Protein AF-A0A7S0C7N0-F1 (afdb_monomer_lite)

pLDDT: mean 88.57, std 11.19, range [32.78, 97.38]

InterPro domains:
  IPR000640 Elongation factor EFG, domain V-like [PF00679] (104-193)
  IPR035647 EF-G domain III/V-like [SSF54980] (9-92)
  IPR035647 EF-G domain III/V-like [SSF54980] (105-196)

Foldseek 3Di:
DDDDDDDDAFFKKKKKAFPPDPCHCVQFPARFLVVVVVLLVVVCVVPVQWDWDCDPDNSMIMITGNADVVVVVVVVVCVVVRGDIDMDPMDTDWDQDPVPRFIKHWKKKKKKKAQLVCVVVVCCQACVPPDQGHLAWDWDDWDDDPPVNMIITITIGGSQSCVVVVVVSCVSRVNRMDMDMDIDDIDGDSPDHPPGPDND

Organism: NCBI:txid420281

Structure (mmCIF, N/CA/C/O backbone):
data_AF-A0A7S0C7N0-F1
#
_entry.id   AF-A0A7S0C7N0-F1
#
loop_
_atom_site.group_PDB
_atom_site.id
_atom_site.type_symbol
_atom_site.label_atom_id
_atom_site.label_alt_id
_atom_site.label_comp_id
_atom_site.label_asym_id
_atom_site.label_entity_id
_atom_site.label_seq_id
_atom_site.pdbx_PDB_ins_code
_atom_site.Cartn_x
_atom_site.Cartn_y
_atom_site.Cartn_z
_atom_site.occupancy
_atom_site.B_iso_or_equiv
_atom_site.auth_seq_id
_atom_site.auth_comp_id
_atom_site.auth_asym_id
_atom_site.auth_atom_id
_atom_site.pdbx_PDB_model_num
ATOM 1 N N . ALA A 1 1 ? -17.750 23.654 -21.219 1.00 73.81 1 ALA A N 1
ATOM 2 C CA . ALA A 1 1 ? -17.265 22.324 -20.800 1.00 73.81 1 ALA A CA 1
ATOM 3 C C . ALA A 1 1 ? -17.860 22.018 -19.432 1.00 73.81 1 ALA A C 1
ATOM 5 O O . ALA A 1 1 ? -17.971 22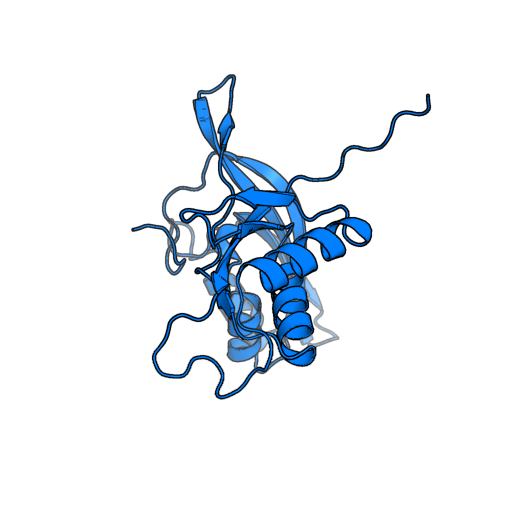.949 -18.641 1.00 73.81 1 ALA A O 1
ATOM 6 N N . LEU A 1 2 ? -18.290 20.781 -19.172 1.00 80.88 2 LEU A N 1
ATOM 7 C CA . LEU A 1 2 ? -18.723 20.385 -17.829 1.00 80.88 2 LEU A CA 1
ATOM 8 C C . LEU A 1 2 ? -17.476 20.182 -16.950 1.00 80.88 2 LEU A C 1
ATOM 10 O O . LEU A 1 2 ? -16.508 19.588 -17.430 1.00 80.88 2 LEU A O 1
ATOM 14 N N . PRO A 1 3 ? -17.459 20.691 -15.708 1.00 82.56 3 PRO A N 1
ATOM 15 C CA . PRO A 1 3 ? -16.337 20.485 -14.801 1.00 82.56 3 PRO A CA 1
ATOM 16 C C . PRO A 1 3 ? -16.198 18.992 -14.483 1.00 82.56 3 PRO A C 1
ATOM 18 O O . PRO A 1 3 ? -17.172 18.332 -14.129 1.00 82.56 3 PRO A O 1
ATOM 21 N N . THR A 1 4 ? -14.988 18.456 -14.642 1.00 78.00 4 THR A N 1
ATOM 22 C CA . THR A 1 4 ? -14.677 17.065 -14.286 1.00 78.00 4 THR A CA 1
ATOM 23 C C . THR A 1 4 ? -14.311 17.013 -12.803 1.00 78.00 4 THR A C 1
ATOM 25 O O . THR A 1 4 ? -13.498 17.838 -12.377 1.00 78.00 4 THR A O 1
ATOM 28 N N . PRO A 1 5 ? -14.886 16.093 -12.005 1.00 78.00 5 PRO A N 1
ATOM 29 C CA . PRO A 1 5 ? -14.482 15.923 -10.616 1.00 78.00 5 PRO A CA 1
ATOM 30 C C . PRO A 1 5 ? -12.979 15.627 -10.531 1.00 78.00 5 PRO A C 1
ATOM 32 O O . PRO A 1 5 ? -12.482 14.821 -11.324 1.00 78.00 5 PRO A O 1
ATOM 35 N N . PRO A 1 6 ? -12.241 16.259 -9.604 1.00 79.25 6 PRO A N 1
ATOM 36 C CA . PRO A 1 6 ? -10.829 15.966 -9.434 1.00 79.25 6 PRO A CA 1
ATOM 37 C C . PRO A 1 6 ? -10.653 14.515 -8.980 1.00 79.25 6 PRO A C 1
ATOM 39 O O . PRO A 1 6 ? -11.371 14.017 -8.113 1.00 79.25 6 PRO A O 1
ATOM 42 N N . LEU A 1 7 ? -9.681 13.829 -9.575 1.00 79.75 7 LEU A N 1
ATOM 43 C CA . LEU A 1 7 ? -9.255 12.518 -9.109 1.00 79.75 7 LEU A CA 1
ATOM 44 C C . LEU A 1 7 ? -8.442 12.701 -7.822 1.00 79.75 7 LEU A C 1
ATOM 46 O O . LEU A 1 7 ? -7.565 13.559 -7.765 1.00 79.75 7 LEU A O 1
ATOM 50 N N . ALA A 1 8 ? -8.700 11.871 -6.808 1.00 77.44 8 ALA A N 1
ATOM 51 C CA . ALA A 1 8 ? -7.805 11.768 -5.661 1.00 77.44 8 ALA A CA 1
ATOM 52 C C . ALA A 1 8 ? -6.371 11.426 -6.127 1.00 77.44 8 ALA A C 1
ATOM 54 O O . ALA A 1 8 ? -6.210 10.624 -7.066 1.00 77.44 8 ALA A O 1
ATOM 55 N N . PRO A 1 9 ? -5.355 12.043 -5.502 1.00 83.25 9 PRO A N 1
ATOM 56 C CA . PRO A 1 9 ? -3.963 11.884 -5.896 1.00 83.25 9 PRO A CA 1
ATOM 57 C C . PRO A 1 9 ? -3.455 10.460 -5.616 1.00 83.25 9 PRO A C 1
ATOM 59 O O . PRO A 1 9 ? -4.055 9.732 -4.821 1.00 83.25 9 PRO A O 1
ATOM 62 N N . PRO A 1 10 ? -2.352 10.040 -6.259 1.00 88.31 10 PRO A N 1
ATOM 63 C CA . PRO A 1 10 ? -1.650 8.831 -5.854 1.00 88.31 10 PRO A CA 1
ATOM 64 C C . PRO A 1 10 ? -1.053 9.001 -4.449 1.00 88.31 10 PRO A C 1
ATOM 66 O O . PRO A 1 10 ? -0.558 10.072 -4.097 1.00 88.31 10 PRO A O 1
ATOM 69 N N . THR A 1 11 ? -1.097 7.937 -3.653 1.00 89.50 11 THR A N 1
ATOM 70 C CA . THR A 1 11 ? -0.637 7.905 -2.253 1.00 89.50 11 THR A CA 1
ATOM 71 C C . THR A 1 11 ? 0.648 7.098 -2.087 1.00 89.50 11 THR A C 1
ATOM 73 O O . THR A 1 11 ? 1.363 7.262 -1.099 1.00 89.50 11 THR A O 1
ATOM 76 N N . LEU A 1 12 ? 0.973 6.242 -3.059 1.00 92.31 12 LEU A N 1
ATOM 77 C CA . LEU A 1 12 ? 2.057 5.272 -2.971 1.00 92.31 12 LEU A CA 1
ATOM 78 C C . LEU A 1 12 ? 2.787 5.147 -4.308 1.00 92.31 12 LEU A C 1
ATOM 80 O O . LEU A 1 12 ? 2.189 5.259 -5.376 1.00 92.31 12 LEU A O 1
ATOM 84 N N . SER A 1 13 ? 4.089 4.884 -4.243 1.00 94.56 13 SER A N 1
ATOM 85 C CA . SER A 1 13 ? 4.946 4.674 -5.406 1.00 94.56 13 SER A CA 1
ATOM 86 C C . SER A 1 13 ? 5.807 3.420 -5.268 1.00 94.56 13 SER A C 1
ATOM 88 O O . SER A 1 13 ? 6.283 3.097 -4.178 1.00 94.56 13 SER A O 1
ATOM 90 N N . ILE A 1 14 ? 6.010 2.722 -6.384 1.00 95.50 14 ILE A N 1
ATOM 91 C CA . ILE A 1 14 ? 6.947 1.602 -6.528 1.00 95.50 14 ILE A CA 1
ATOM 92 C C . ILE A 1 14 ? 7.755 1.825 -7.801 1.00 95.50 14 ILE A C 1
ATOM 94 O O . ILE A 1 14 ? 7.217 2.232 -8.830 1.00 95.50 14 ILE A O 1
ATOM 98 N N . GLU A 1 15 ? 9.048 1.541 -7.749 1.00 95.69 15 GLU A N 1
ATOM 99 C CA . GLU A 1 15 ? 9.903 1.539 -8.926 1.00 95.69 15 GLU A CA 1
ATOM 100 C C . GLU A 1 15 ? 9.986 0.134 -9.522 1.00 95.69 15 GLU A C 1
ATOM 102 O O . GLU A 1 15 ? 10.367 -0.813 -8.840 1.00 95.69 15 GLU A O 1
ATOM 107 N N . PHE A 1 16 ? 9.627 0.012 -10.797 1.00 95.69 16 PHE A N 1
ATOM 108 C CA . PHE A 1 16 ? 9.696 -1.211 -11.588 1.00 95.69 16 PHE A CA 1
ATOM 109 C C . PHE A 1 16 ? 10.973 -1.193 -12.423 1.00 95.69 16 PHE A C 1
ATOM 111 O O . PHE A 1 16 ? 11.263 -0.197 -13.088 1.00 95.69 16 PHE A O 1
ATOM 118 N N . GLY A 1 17 ? 11.709 -2.298 -12.434 1.00 92.44 17 GLY A N 1
ATOM 119 C CA . GLY A 1 17 ? 12.919 -2.469 -13.233 1.00 92.44 17 GLY A CA 1
ATOM 120 C C . GLY A 1 17 ? 12.974 -3.831 -13.925 1.00 92.44 17 GLY A C 1
ATOM 121 O O . GLY A 1 17 ? 12.224 -4.747 -13.570 1.00 92.44 17 GLY A O 1
ATOM 122 N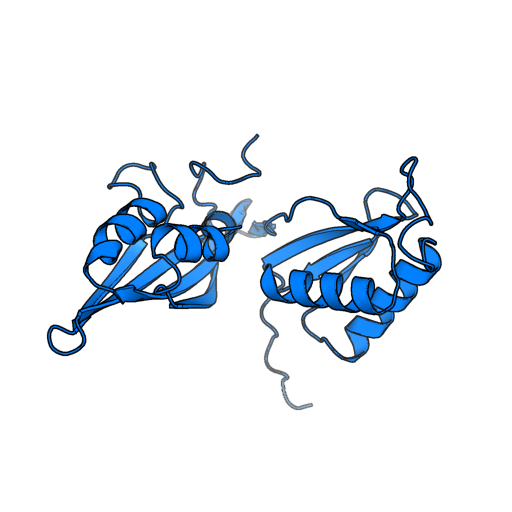 N . PRO A 1 18 ? 13.856 -3.999 -14.923 1.00 89.94 18 PRO A N 1
ATOM 123 C CA . PRO A 1 18 ? 14.134 -5.315 -15.485 1.00 89.94 18 PRO A CA 1
ATOM 124 C C . PRO A 1 18 ? 14.758 -6.229 -14.421 1.00 89.94 18 PRO A C 1
ATOM 126 O O . PRO A 1 18 ? 15.392 -5.761 -13.469 1.00 89.94 18 PRO A O 1
ATOM 129 N N . ASN A 1 19 ? 14.613 -7.547 -14.575 1.00 88.25 19 ASN A N 1
ATOM 130 C CA . ASN A 1 19 ? 15.406 -8.471 -13.771 1.00 88.25 19 ASN A CA 1
ATOM 131 C C . ASN A 1 19 ? 16.829 -8.581 -14.336 1.00 88.25 19 ASN A C 1
ATOM 133 O O . ASN A 1 19 ? 17.042 -9.174 -15.391 1.00 88.25 19 ASN A O 1
ATOM 137 N N . SER A 1 20 ? 17.803 -8.025 -13.616 1.00 82.31 20 SER A N 1
ATOM 138 C CA . SER A 1 20 ? 19.237 -8.112 -13.924 1.00 82.31 20 SER A CA 1
ATOM 139 C C . SER A 1 20 ? 19.987 -9.128 -13.047 1.00 82.31 20 SER A C 1
ATOM 141 O O . SER A 1 20 ? 21.217 -9.179 -13.056 1.00 82.31 20 SER A O 1
ATOM 143 N N . GLY A 1 21 ? 19.262 -9.943 -12.272 1.00 83.12 21 GLY A N 1
ATOM 144 C CA . GLY A 1 21 ? 19.836 -10.949 -11.382 1.00 83.12 21 GLY A CA 1
ATOM 145 C C . GLY A 1 21 ? 20.370 -12.201 -12.100 1.00 83.12 21 GLY A C 1
ATOM 146 O O . GLY A 1 21 ? 20.058 -12.456 -13.261 1.00 83.12 21 GLY A O 1
ATOM 147 N N . PRO A 1 22 ? 21.125 -13.069 -11.398 1.00 85.56 22 PRO A N 1
ATOM 148 C CA . PRO A 1 22 ? 21.727 -14.283 -11.973 1.00 85.56 22 PRO A CA 1
ATOM 149 C C . PRO A 1 22 ? 20.708 -15.358 -12.394 1.00 85.56 22 PRO A C 1
ATOM 151 O O . PRO A 1 22 ? 21.068 -16.351 -13.029 1.00 85.56 22 PRO A O 1
ATOM 154 N N . LEU A 1 23 ? 19.444 -15.195 -12.003 1.00 85.44 23 LEU A N 1
ATOM 155 C CA . LEU A 1 23 ? 18.336 -16.074 -12.374 1.00 85.44 23 LEU A CA 1
ATOM 156 C C . LEU A 1 23 ? 17.465 -15.484 -13.493 1.00 85.44 23 LEU A C 1
ATOM 158 O O . LEU A 1 23 ? 16.467 -16.108 -13.838 1.00 85.44 23 LEU A O 1
ATOM 162 N N . ALA A 1 24 ? 17.860 -14.337 -14.061 1.00 85.00 24 ALA A N 1
ATOM 163 C CA . ALA A 1 24 ? 17.113 -13.651 -15.105 1.00 85.00 24 ALA A CA 1
ATOM 164 C C . ALA A 1 24 ? 16.759 -14.585 -16.276 1.00 85.00 24 ALA A C 1
ATOM 166 O O . ALA A 1 24 ? 17.640 -15.217 -16.867 1.00 85.00 24 ALA A O 1
ATOM 167 N N . GLY A 1 25 ? 15.471 -14.656 -16.618 1.00 79.62 25 GLY A N 1
ATOM 168 C CA . GLY A 1 25 ? 14.949 -15.410 -17.761 1.00 79.62 25 GLY A CA 1
ATOM 169 C C . GLY A 1 25 ? 14.783 -16.911 -17.515 1.00 79.62 25 GLY A C 1
ATOM 170 O O . GLY A 1 25 ? 14.653 -17.674 -18.474 1.00 79.62 25 GLY A O 1
ATOM 171 N N . LYS A 1 26 ? 14.823 -17.358 -16.253 1.00 84.00 26 LYS A N 1
ATOM 172 C CA . LYS A 1 26 ? 14.552 -18.760 -15.888 1.00 84.00 26 LYS A CA 1
ATOM 173 C C . LYS A 1 26 ? 13.080 -19.036 -15.600 1.00 84.00 26 LYS A C 1
ATOM 175 O O . LYS A 1 26 ? 12.658 -20.179 -15.753 1.00 84.00 26 LYS A O 1
ATOM 180 N N . GLU A 1 27 ? 12.322 -18.026 -15.177 1.00 80.44 27 GLU A N 1
ATOM 181 C CA . GLU A 1 27 ? 10.929 -18.186 -14.740 1.00 80.44 27 GLU A CA 1
ATOM 182 C C . GLU A 1 27 ? 9.943 -17.411 -15.623 1.00 80.44 27 GLU A C 1
ATOM 184 O O . GLU A 1 27 ? 8.811 -17.860 -15.804 1.00 80.44 27 GLU A O 1
ATOM 189 N N . GLY A 1 28 ? 10.367 -16.297 -16.228 1.00 81.00 28 GLY A N 1
ATOM 190 C CA . GLY A 1 28 ? 9.577 -15.535 -17.190 1.00 81.00 28 GLY A CA 1
ATOM 191 C C . GLY A 1 28 ? 10.228 -15.438 -18.567 1.00 81.00 28 GLY A C 1
ATOM 192 O O . GLY A 1 28 ? 11.425 -15.637 -18.761 1.00 81.00 28 GLY A O 1
ATOM 193 N N . SER A 1 29 ? 9.396 -15.118 -19.556 1.00 83.75 29 SER A N 1
ATOM 194 C CA . SER A 1 29 ? 9.819 -14.976 -20.956 1.00 83.75 29 SER A CA 1
ATOM 195 C C . SER A 1 29 ? 10.046 -13.517 -21.364 1.00 83.75 29 SER A C 1
ATOM 197 O O . SER A 1 29 ? 10.664 -13.251 -22.397 1.00 83.75 29 SER A O 1
ATOM 199 N N . ILE A 1 30 ? 9.564 -12.560 -20.561 1.00 88.06 30 ILE A N 1
ATOM 200 C CA . ILE A 1 30 ? 9.626 -11.127 -20.855 1.00 88.06 30 ILE A CA 1
ATOM 201 C C . ILE A 1 30 ? 10.433 -10.412 -19.766 1.00 88.06 30 ILE A C 1
ATOM 203 O O . ILE A 1 30 ? 9.914 -10.110 -18.698 1.00 88.06 30 ILE A O 1
ATOM 207 N N . VAL A 1 31 ? 11.698 -10.108 -20.068 1.00 85.38 31 VAL A N 1
ATOM 208 C CA . VAL A 1 31 ? 12.661 -9.507 -19.117 1.00 85.38 31 VAL A CA 1
ATOM 209 C C . VAL A 1 31 ? 13.093 -8.080 -19.479 1.00 85.38 31 VAL A C 1
ATOM 211 O O . VAL A 1 31 ? 13.741 -7.402 -18.687 1.00 85.38 31 VAL A O 1
ATOM 214 N N . THR A 1 32 ? 12.790 -7.606 -20.693 1.00 89.19 32 THR A N 1
ATOM 215 C CA . THR A 1 32 ? 13.362 -6.350 -21.201 1.00 89.19 32 THR A CA 1
ATOM 216 C C . THR A 1 32 ? 12.646 -5.121 -20.643 1.00 89.19 32 THR A C 1
ATOM 218 O O . THR A 1 32 ? 11.419 -5.016 -20.721 1.00 89.19 32 THR A O 1
ATOM 221 N N . ALA A 1 33 ? 13.420 -4.130 -20.190 1.00 90.31 33 ALA A N 1
ATOM 222 C CA . ALA A 1 33 ? 12.916 -2.861 -19.658 1.00 90.31 33 ALA A CA 1
ATOM 223 C C . ALA A 1 33 ? 11.914 -2.164 -20.596 1.00 90.31 33 ALA A C 1
ATOM 225 O O . ALA A 1 33 ? 10.867 -1.680 -20.169 1.00 90.31 33 ALA A O 1
ATOM 226 N N . SER A 1 34 ? 12.180 -2.192 -21.905 1.00 92.12 34 SER A N 1
ATOM 227 C CA . SER A 1 34 ? 11.294 -1.624 -22.928 1.00 92.12 34 SER A CA 1
ATOM 228 C C . SER A 1 34 ? 9.902 -2.262 -22.951 1.00 92.12 34 SER A C 1
ATOM 230 O O . SER A 1 34 ? 8.907 -1.558 -23.118 1.00 92.12 34 SER A O 1
ATOM 232 N N . ARG A 1 35 ? 9.810 -3.584 -22.755 1.00 93.31 35 ARG A N 1
ATOM 233 C CA . ARG A 1 35 ? 8.533 -4.310 -22.740 1.00 93.31 35 ARG A CA 1
ATOM 234 C C . ARG A 1 35 ? 7.786 -4.097 -21.432 1.00 93.31 35 ARG A C 1
ATOM 236 O O . ARG A 1 35 ? 6.568 -3.951 -21.470 1.00 93.31 35 ARG A O 1
ATOM 243 N N . VAL A 1 36 ? 8.504 -4.047 -20.308 1.00 93.50 36 VAL A N 1
ATOM 244 C CA . VAL A 1 36 ? 7.936 -3.687 -18.998 1.00 93.50 36 VAL A CA 1
ATOM 245 C C . VAL A 1 36 ? 7.310 -2.295 -19.080 1.00 93.50 36 VAL A C 1
ATOM 247 O O . VAL A 1 36 ? 6.121 -2.137 -18.817 1.00 93.50 36 VAL A O 1
ATOM 250 N N . ARG A 1 37 ? 8.063 -1.297 -19.557 1.00 94.44 37 ARG A N 1
ATOM 251 C CA . ARG A 1 37 ? 7.567 0.076 -19.708 1.00 94.44 37 ARG A CA 1
ATOM 252 C C . ARG A 1 37 ? 6.377 0.168 -20.661 1.00 94.44 37 ARG A C 1
ATOM 254 O O . ARG A 1 37 ? 5.403 0.833 -20.329 1.00 94.44 37 ARG A O 1
ATOM 261 N N . ALA A 1 38 ? 6.419 -0.508 -21.811 1.00 94.81 38 ALA A N 1
ATOM 262 C CA . ALA A 1 38 ? 5.296 -0.517 -22.752 1.00 94.81 38 ALA A CA 1
ATOM 263 C C . ALA A 1 38 ? 4.009 -1.076 -22.119 1.00 94.81 38 ALA A C 1
ATOM 265 O O . ALA A 1 38 ? 2.930 -0.526 -22.331 1.00 94.81 38 ALA A O 1
ATOM 266 N N . ARG A 1 39 ? 4.123 -2.125 -21.295 1.00 94.94 39 ARG A N 1
ATOM 267 C CA . ARG A 1 39 ? 2.988 -2.711 -20.571 1.00 94.94 39 ARG A CA 1
ATOM 268 C C . ARG A 1 39 ? 2.422 -1.787 -19.499 1.00 94.94 39 ARG A C 1
ATOM 270 O O . ARG A 1 39 ? 1.203 -1.699 -19.379 1.00 94.94 39 ARG A O 1
ATOM 277 N N . LEU A 1 40 ? 3.291 -1.100 -18.757 1.00 95.31 40 LEU A N 1
ATOM 278 C CA . LEU A 1 40 ? 2.889 -0.098 -17.768 1.00 95.31 40 LEU A CA 1
ATOM 279 C C . LEU A 1 40 ? 2.177 1.082 -18.436 1.00 95.31 40 LEU A C 1
ATOM 281 O O . LEU A 1 40 ? 1.134 1.509 -17.961 1.00 95.31 40 LEU A O 1
ATOM 285 N N . VAL A 1 41 ? 2.691 1.571 -19.569 1.00 95.44 41 VAL A N 1
ATOM 286 C CA . VAL A 1 41 ? 2.031 2.629 -20.353 1.00 95.44 41 VAL A CA 1
ATOM 287 C C . VAL A 1 41 ? 0.655 2.166 -20.823 1.00 95.44 41 VAL A C 1
ATOM 289 O O . VAL A 1 41 ? -0.319 2.877 -20.614 1.00 95.44 41 VAL A O 1
ATOM 292 N N . SER A 1 42 ? 0.544 0.950 -21.361 1.00 94.50 42 SER A N 1
ATOM 293 C CA . SER A 1 42 ? -0.752 0.393 -21.765 1.00 94.50 42 SER A CA 1
ATOM 294 C C . SER A 1 42 ? -1.738 0.237 -20.599 1.00 94.50 42 SER A C 1
ATOM 296 O O . SER A 1 42 ? -2.943 0.279 -20.822 1.00 94.50 42 SER A O 1
ATOM 298 N N . GLU A 1 43 ? -1.263 0.061 -19.362 1.00 95.06 43 GLU A N 1
ATOM 299 C CA . GLU A 1 43 ? -2.139 0.002 -18.185 1.00 95.06 43 GLU A CA 1
ATOM 300 C C . GLU A 1 43 ? -2.811 1.355 -17.906 1.00 95.06 43 GLU A C 1
ATOM 302 O O . GLU A 1 43 ? -3.970 1.393 -17.493 1.00 95.06 43 GLU A O 1
ATOM 307 N N . THR A 1 44 ? -2.125 2.472 -18.175 1.00 93.38 44 THR A N 1
ATOM 308 C CA . THR A 1 44 ? -2.665 3.823 -17.924 1.00 93.38 44 THR A CA 1
ATOM 309 C C . THR A 1 44 ? -3.891 4.154 -18.774 1.00 93.38 44 THR A C 1
ATOM 311 O O . THR A 1 44 ? -4.706 4.977 -18.361 1.00 93.38 44 THR A O 1
ATOM 314 N N . ASP A 1 45 ? -4.081 3.464 -19.904 1.00 91.31 45 ASP A N 1
ATOM 315 C CA . ASP A 1 45 ? -5.265 3.623 -20.756 1.00 91.31 45 ASP A CA 1
ATOM 316 C C . ASP A 1 45 ? -6.545 3.128 -20.061 1.00 91.31 45 ASP A C 1
ATOM 318 O O . ASP A 1 45 ? -7.624 3.687 -20.259 1.00 91.31 45 ASP A O 1
ATOM 322 N N . ASN A 1 46 ? -6.431 2.090 -19.223 1.00 89.50 46 ASN A N 1
ATOM 323 C CA . ASN A 1 46 ? -7.559 1.497 -18.497 1.00 89.50 46 ASN A CA 1
ATOM 324 C C . ASN A 1 46 ? -7.626 1.953 -17.035 1.00 89.50 46 ASN A C 1
ATOM 326 O O . ASN A 1 46 ? -8.685 1.876 -16.409 1.00 89.50 46 ASN A O 1
ATOM 330 N N . ASN A 1 47 ? -6.507 2.420 -16.483 1.00 88.44 47 ASN A N 1
ATOM 331 C CA . ASN A 1 47 ? -6.373 2.744 -15.075 1.00 88.44 47 ASN A CA 1
ATOM 332 C C . ASN A 1 47 ? -6.005 4.215 -14.864 1.00 88.44 47 ASN A C 1
ATOM 334 O O . ASN A 1 47 ? -4.838 4.581 -14.728 1.00 88.44 47 ASN A O 1
ATOM 338 N N . VAL A 1 48 ? -7.036 5.058 -14.777 1.00 87.88 48 VAL A N 1
ATOM 339 C CA . VAL A 1 48 ? -6.900 6.520 -14.644 1.00 87.88 48 VAL A CA 1
ATOM 340 C C . VAL A 1 48 ? -6.232 6.979 -13.344 1.00 87.88 48 VAL A C 1
ATOM 342 O O . VAL A 1 48 ? -5.963 8.168 -13.188 1.00 87.88 48 VAL A O 1
ATOM 345 N N . THR A 1 49 ? -6.009 6.080 -12.382 1.00 89.50 49 THR A N 1
ATOM 346 C CA . THR A 1 49 ? -5.368 6.418 -11.104 1.00 89.50 49 THR A CA 1
ATOM 347 C C . THR A 1 49 ? -3.869 6.122 -11.085 1.00 89.50 49 THR A C 1
ATOM 349 O O . THR A 1 49 ? -3.218 6.442 -10.090 1.00 89.50 49 THR A O 1
ATOM 352 N N . LEU A 1 50 ? -3.319 5.534 -12.155 1.00 93.12 50 LEU A N 1
ATOM 353 C CA . LEU A 1 50 ? -1.884 5.313 -12.290 1.00 93.12 50 LEU A CA 1
ATOM 354 C C . LEU A 1 50 ? -1.191 6.511 -12.933 1.00 93.12 50 LEU A C 1
ATOM 356 O O . LEU A 1 50 ? -1.613 7.007 -13.977 1.00 93.12 50 LEU A O 1
ATOM 360 N N . THR A 1 51 ? -0.057 6.895 -12.356 1.00 93.56 51 THR A N 1
ATOM 361 C CA . THR A 1 51 ? 0.848 7.890 -12.939 1.00 93.56 51 THR A CA 1
ATOM 362 C C . THR A 1 51 ? 2.232 7.280 -13.100 1.00 93.56 51 THR A C 1
ATOM 364 O O . THR A 1 51 ? 2.743 6.631 -12.187 1.00 93.56 51 THR A O 1
ATOM 367 N N . LEU A 1 52 ? 2.851 7.486 -14.263 1.00 95.25 52 LEU A N 1
ATOM 368 C CA . LEU A 1 52 ? 4.169 6.943 -14.586 1.00 95.25 52 LEU A CA 1
ATOM 369 C C . LEU A 1 52 ? 5.217 8.050 -14.660 1.00 95.25 52 LEU A C 1
ATOM 371 O O . LEU A 1 52 ? 5.005 9.081 -15.298 1.00 95.25 52 LEU A O 1
ATOM 375 N N . HIS A 1 53 ? 6.384 7.788 -14.082 1.00 94.88 53 HIS A N 1
ATOM 376 C CA . HIS A 1 53 ? 7.566 8.638 -14.174 1.00 94.88 53 HIS A CA 1
ATOM 377 C C . HIS A 1 53 ? 8.794 7.811 -14.563 1.00 94.88 53 HIS A C 1
ATOM 379 O O . HIS A 1 53 ? 8.856 6.604 -14.324 1.00 94.88 53 HIS A O 1
ATOM 385 N N . THR A 1 54 ? 9.794 8.460 -15.160 1.00 93.69 54 THR A N 1
ATOM 386 C CA . THR A 1 54 ? 11.110 7.836 -15.350 1.00 93.69 54 THR A CA 1
ATOM 387 C C . 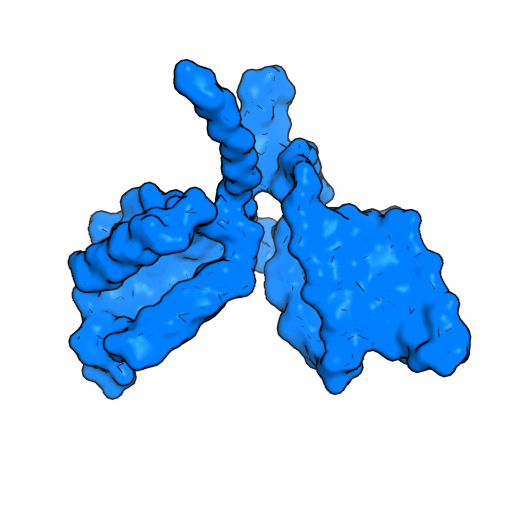THR A 1 54 ? 11.709 7.509 -13.983 1.00 93.69 54 THR A C 1
ATOM 389 O O . THR A 1 54 ? 11.610 8.322 -13.063 1.00 93.69 54 THR A O 1
ATOM 392 N N . GLY A 1 55 ? 12.280 6.314 -13.846 1.00 92.12 55 GLY A N 1
ATOM 393 C CA . GLY A 1 55 ? 12.890 5.874 -12.602 1.00 92.12 55 GLY A CA 1
ATOM 394 C C . GLY A 1 55 ? 14.269 6.472 -12.343 1.00 92.12 55 GLY A C 1
ATOM 395 O O . GLY A 1 55 ? 14.725 7.396 -13.016 1.00 92.12 55 GLY A O 1
ATOM 396 N N . THR A 1 56 ? 14.933 5.921 -11.333 1.00 90.38 56 THR A N 1
ATOM 397 C CA . THR A 1 56 ? 16.311 6.255 -10.951 1.00 90.38 56 THR A CA 1
ATOM 398 C C . THR A 1 56 ? 17.339 5.830 -12.000 1.00 90.38 56 THR A C 1
ATOM 400 O O . THR A 1 56 ? 18.425 6.404 -12.062 1.00 90.38 56 THR A O 1
ATOM 403 N N . SER A 1 57 ? 16.991 4.863 -12.848 1.00 90.75 57 SER A N 1
ATOM 404 C CA . SER A 1 57 ? 17.761 4.438 -14.014 1.00 90.75 57 SER A CA 1
ATOM 405 C C . SER A 1 57 ? 16.943 4.632 -15.292 1.00 90.75 57 SER A C 1
ATOM 407 O O . SER A 1 57 ? 15.714 4.684 -15.256 1.00 90.75 57 SER A O 1
ATOM 409 N N . GLU A 1 58 ? 17.609 4.687 -16.446 1.00 88.81 58 GLU A N 1
ATOM 410 C CA . GLU A 1 58 ? 16.920 4.778 -17.745 1.00 88.81 58 GLU A CA 1
ATOM 411 C C . GLU A 1 58 ? 16.038 3.552 -18.042 1.00 88.81 58 GLU A C 1
ATOM 413 O O . GLU A 1 58 ? 15.080 3.634 -18.815 1.00 88.81 58 GLU A O 1
ATOM 418 N N . GLU A 1 59 ? 16.346 2.422 -17.404 1.00 91.00 59 GLU A N 1
ATOM 419 C CA . GLU A 1 59 ? 15.644 1.151 -17.563 1.00 91.00 59 GLU A CA 1
ATOM 420 C C . GLU A 1 59 ? 14.518 0.947 -16.541 1.00 91.00 59 GLU A C 1
ATOM 422 O O . GLU A 1 59 ? 13.747 -0.006 -16.668 1.00 91.00 59 GLU A O 1
ATOM 427 N N . SER A 1 60 ? 14.387 1.829 -15.547 1.00 94.25 60 SER A N 1
ATOM 428 C CA . SER A 1 60 ? 13.359 1.731 -14.515 1.00 94.25 60 SER A CA 1
ATOM 429 C C . SER A 1 60 ? 12.239 2.752 -14.702 1.00 94.25 60 SER A C 1
ATOM 431 O O . SER A 1 60 ? 12.376 3.795 -15.345 1.00 94.25 60 SER A O 1
ATOM 433 N N . THR A 1 61 ? 11.066 2.421 -14.175 1.00 96.50 61 THR A N 1
ATOM 434 C CA . THR A 1 61 ? 9.854 3.242 -14.251 1.00 96.50 61 THR A CA 1
ATOM 435 C C . THR A 1 61 ? 9.233 3.326 -12.866 1.00 96.50 61 THR A C 1
ATOM 437 O O . THR A 1 61 ? 8.915 2.303 -12.266 1.00 96.50 61 THR A O 1
ATOM 440 N N . ILE A 1 62 ? 9.046 4.541 -12.354 1.00 96.62 62 ILE A N 1
ATOM 441 C CA . ILE A 1 62 ? 8.291 4.771 -11.121 1.00 96.62 62 ILE A CA 1
ATOM 442 C C . ILE A 1 62 ? 6.806 4.755 -11.471 1.00 96.62 62 ILE A C 1
ATOM 444 O O . ILE A 1 62 ? 6.352 5.514 -12.328 1.00 96.62 62 ILE A O 1
ATOM 448 N N . VAL A 1 63 ? 6.059 3.894 -10.791 1.00 96.62 63 VAL A N 1
ATOM 449 C CA . VAL A 1 63 ? 4.609 3.760 -10.905 1.00 96.62 63 VAL A CA 1
ATOM 450 C C . VAL A 1 63 ? 3.995 4.266 -9.612 1.00 96.62 63 VAL A C 1
ATOM 452 O O . VAL A 1 63 ? 4.290 3.759 -8.530 1.00 96.62 63 VAL A O 1
ATOM 455 N N . MET A 1 64 ? 3.147 5.278 -9.730 1.00 95.25 64 MET A N 1
ATOM 456 C CA . MET A 1 64 ? 2.398 5.864 -8.628 1.00 95.25 64 MET A CA 1
ATOM 457 C C . MET A 1 64 ? 0.946 5.398 -8.701 1.00 95.25 64 MET A C 1
ATOM 459 O O . MET A 1 64 ? 0.366 5.359 -9.785 1.00 95.25 64 MET A O 1
ATOM 463 N N . ALA A 1 65 ? 0.369 5.043 -7.558 1.00 92.81 65 ALA A N 1
ATOM 464 C CA . ALA A 1 65 ? -0.965 4.464 -7.436 1.00 92.81 65 ALA A CA 1
ATOM 465 C C . ALA A 1 65 ? -1.654 4.923 -6.144 1.00 92.81 65 ALA A C 1
ATOM 467 O O . ALA A 1 65 ? -1.044 5.569 -5.290 1.00 92.81 65 ALA A O 1
ATOM 468 N N . ARG A 1 66 ? -2.934 4.571 -5.980 1.00 89.62 66 ARG A N 1
ATOM 469 C CA . ARG A 1 66 ? -3.735 4.941 -4.797 1.00 89.62 66 ARG A CA 1
ATOM 470 C C . ARG A 1 66 ? -3.618 3.992 -3.608 1.00 89.62 66 ARG A C 1
ATOM 472 O O . ARG A 1 66 ? -4.226 4.249 -2.578 1.00 89.62 66 ARG A O 1
ATOM 479 N N . GLY A 1 67 ? -2.880 2.898 -3.744 1.00 86.62 67 GLY A N 1
ATOM 480 C CA . GLY A 1 67 ? -2.687 1.959 -2.649 1.00 86.62 67 GLY A CA 1
ATOM 481 C C . GLY A 1 67 ? -1.867 0.745 -3.054 1.00 86.62 67 GLY A C 1
ATOM 482 O O . GLY A 1 67 ? -1.659 0.472 -4.240 1.00 86.62 67 GLY A O 1
ATOM 483 N N . GLU A 1 68 ? -1.420 -0.001 -2.047 1.00 88.81 68 GLU A N 1
ATOM 484 C CA . GLU A 1 68 ? -0.590 -1.198 -2.214 1.00 88.81 68 GLU A CA 1
ATOM 485 C C . GLU A 1 68 ? -1.315 -2.286 -3.021 1.00 88.81 68 GLU A C 1
ATOM 487 O O . GLU A 1 68 ? -0.734 -2.870 -3.934 1.00 88.81 68 GLU A O 1
ATOM 492 N N . LEU A 1 69 ? -2.610 -2.504 -2.753 1.00 89.38 69 LEU A N 1
ATOM 493 C CA . LEU A 1 69 ? -3.404 -3.538 -3.424 1.00 89.38 69 LEU A CA 1
ATOM 494 C C . LEU A 1 69 ? -3.469 -3.332 -4.944 1.00 89.38 69 LEU A C 1
ATOM 496 O O . LEU A 1 69 ? -3.349 -4.294 -5.700 1.00 89.38 69 LEU A O 1
ATOM 500 N N . GLN A 1 70 ? -3.618 -2.085 -5.398 1.00 91.69 70 GLN A N 1
ATOM 501 C CA . GLN A 1 70 ? -3.665 -1.760 -6.823 1.00 91.69 70 GLN A CA 1
ATOM 502 C C . GLN A 1 70 ? -2.373 -2.186 -7.536 1.00 91.69 70 GLN A C 1
ATOM 504 O O . GLN A 1 70 ? -2.425 -2.808 -8.597 1.00 91.69 70 GLN A O 1
ATOM 509 N N . LEU A 1 71 ? -1.215 -1.880 -6.944 1.00 93.25 71 LEU A N 1
ATOM 510 C CA . LEU A 1 71 ? 0.080 -2.269 -7.504 1.00 93.25 71 LEU A CA 1
ATOM 511 C C . LEU A 1 71 ? 0.326 -3.771 -7.381 1.00 93.25 71 LEU A C 1
ATOM 513 O O . LEU A 1 71 ? 0.854 -4.367 -8.314 1.00 93.25 71 LEU A O 1
ATOM 517 N N . GLY A 1 72 ? -0.101 -4.398 -6.283 1.00 93.31 72 GLY A N 1
ATOM 518 C CA . GLY A 1 72 ? -0.025 -5.848 -6.111 1.00 93.31 72 GLY A CA 1
ATOM 519 C C . GLY A 1 72 ? -0.787 -6.604 -7.201 1.00 93.31 72 GLY A C 1
ATOM 520 O O . GLY A 1 72 ? -0.257 -7.555 -7.774 1.00 93.31 72 GLY A O 1
ATOM 521 N N . ILE A 1 73 ? -1.993 -6.139 -7.553 1.00 93.81 73 ILE A N 1
ATOM 522 C CA . ILE A 1 73 ? -2.782 -6.701 -8.660 1.00 93.81 73 ILE A CA 1
ATOM 523 C C . ILE A 1 73 ? -2.039 -6.541 -9.990 1.00 93.81 73 ILE A C 1
ATOM 525 O O . ILE A 1 73 ? -1.924 -7.516 -10.730 1.00 93.81 73 ILE A O 1
ATOM 529 N N . LEU A 1 74 ? -1.508 -5.350 -10.282 1.00 95.06 74 LEU A N 1
ATOM 530 C CA . LEU A 1 74 ? -0.761 -5.094 -11.517 1.00 95.06 74 LEU A CA 1
ATOM 531 C C . LEU A 1 74 ? 0.481 -5.992 -11.632 1.00 95.06 74 LEU A C 1
ATOM 533 O O . LEU A 1 74 ? 0.705 -6.610 -12.671 1.00 95.06 74 LEU A O 1
ATOM 537 N N . ILE A 1 75 ? 1.260 -6.114 -10.555 1.00 95.44 75 ILE A N 1
ATOM 538 C CA . ILE A 1 75 ? 2.446 -6.978 -10.500 1.00 95.44 75 ILE A CA 1
ATOM 539 C C . ILE A 1 75 ? 2.054 -8.440 -10.741 1.00 95.44 75 ILE A C 1
ATOM 541 O O . ILE A 1 75 ? 2.681 -9.122 -11.551 1.00 95.44 75 ILE A O 1
ATOM 545 N N . GLU A 1 76 ? 1.000 -8.925 -10.083 1.00 96.12 76 GLU A N 1
ATOM 546 C CA . GLU A 1 76 ? 0.537 -10.308 -10.232 1.00 96.12 76 GLU A CA 1
ATOM 547 C C . GLU A 1 76 ? -0.021 -10.588 -11.636 1.00 96.12 76 GLU A C 1
ATOM 549 O O . GLU A 1 76 ? 0.202 -11.670 -12.183 1.00 96.12 76 GLU A O 1
ATOM 554 N N . GLN A 1 77 ? -0.704 -9.622 -12.255 1.00 95.69 77 GLN A N 1
ATOM 555 C CA . GLN A 1 77 ? -1.141 -9.720 -13.649 1.00 95.69 77 GLN A CA 1
ATOM 556 C C . GLN A 1 77 ? 0.056 -9.821 -14.596 1.00 95.69 77 GLN A C 1
ATOM 558 O O . GLN A 1 77 ? 0.131 -10.770 -15.374 1.00 95.69 77 GLN A O 1
ATOM 563 N N . MET A 1 78 ? 1.039 -8.925 -14.473 1.00 95.62 78 MET A N 1
ATOM 564 C CA . MET A 1 78 ? 2.265 -8.977 -15.276 1.00 95.62 78 MET A CA 1
ATOM 565 C C . MET A 1 78 ? 3.017 -10.303 -15.075 1.00 95.62 78 MET A C 1
ATOM 567 O O . MET A 1 78 ? 3.473 -10.913 -16.043 1.00 95.62 78 MET A O 1
ATOM 571 N N . ARG A 1 79 ? 3.084 -10.821 -13.843 1.00 94.56 79 ARG A N 1
ATOM 572 C CA . ARG A 1 79 ? 3.677 -12.139 -13.563 1.00 94.56 79 ARG A CA 1
ATOM 573 C C . ARG A 1 79 ? 2.951 -13.260 -14.316 1.00 94.56 79 ARG A C 1
ATOM 575 O O . ARG A 1 79 ? 3.599 -14.119 -14.907 1.00 94.56 79 ARG A O 1
ATOM 582 N N . ARG A 1 80 ? 1.612 -13.246 -14.341 1.00 94.94 80 ARG A N 1
ATOM 583 C CA . ARG A 1 80 ? 0.787 -14.218 -15.093 1.00 94.94 80 ARG A CA 1
ATOM 584 C C . ARG A 1 80 ? 0.917 -14.076 -16.608 1.00 94.94 80 ARG A C 1
ATOM 586 O O . ARG A 1 80 ? 0.796 -15.069 -17.317 1.00 94.94 80 ARG A O 1
ATOM 593 N N . GLU A 1 81 ? 1.193 -12.871 -17.092 1.00 95.06 81 GLU A N 1
ATOM 594 C CA . GLU A 1 81 ? 1.516 -12.585 -18.495 1.00 95.06 81 GLU A CA 1
ATOM 595 C C . GLU A 1 81 ? 2.943 -13.038 -18.884 1.00 95.06 81 GLU A C 1
ATOM 597 O O . GLU A 1 81 ? 3.305 -13.003 -20.060 1.00 95.06 81 GLU A O 1
ATOM 602 N N . GLY A 1 82 ? 3.753 -13.500 -17.922 1.00 93.50 82 GLY A N 1
ATOM 603 C CA . GLY A 1 82 ? 5.102 -14.022 -18.152 1.00 93.50 82 GLY A CA 1
ATOM 604 C C . GLY A 1 82 ? 6.212 -12.973 -18.069 1.00 93.50 82 GLY A C 1
ATOM 605 O O . GLY A 1 82 ? 7.323 -13.233 -18.550 1.00 93.50 82 GLY A O 1
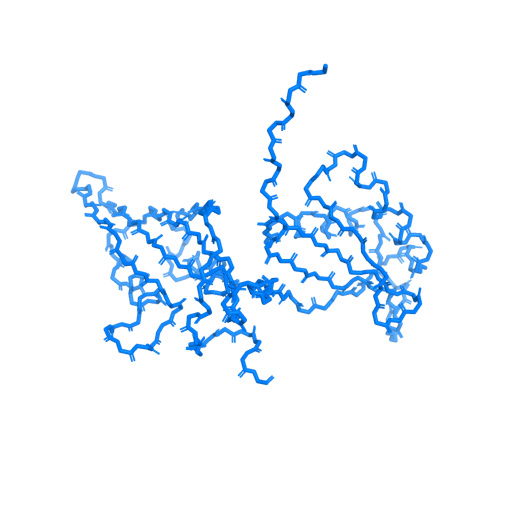ATOM 606 N N . TYR A 1 83 ? 5.926 -11.806 -17.482 1.00 94.88 83 TYR A N 1
ATOM 607 C CA . TYR A 1 83 ? 6.940 -10.809 -17.155 1.00 94.88 83 TYR A CA 1
ATOM 608 C C . TYR A 1 83 ? 7.787 -11.251 -15.970 1.00 94.88 83 TYR A C 1
ATOM 610 O O . TYR A 1 83 ? 7.286 -11.752 -14.965 1.00 94.88 83 TYR A O 1
ATOM 618 N N . GLU A 1 84 ? 9.079 -10.983 -16.083 1.00 93.31 84 GLU A N 1
ATOM 619 C CA . GLU A 1 84 ? 10.050 -11.156 -15.019 1.00 93.31 84 GLU A CA 1
ATOM 620 C C . GLU A 1 84 ? 10.729 -9.807 -14.773 1.00 93.31 84 GLU A C 1
ATOM 622 O O . GLU A 1 84 ? 11.431 -9.262 -15.628 1.00 93.31 84 GLU A O 1
ATOM 627 N N . LEU A 1 85 ? 10.441 -9.234 -13.609 1.00 93.00 85 LEU A N 1
ATOM 628 C CA . LEU A 1 85 ? 10.760 -7.856 -13.261 1.00 93.00 85 LEU A CA 1
ATOM 629 C C . LEU A 1 85 ? 11.165 -7.757 -11.793 1.00 93.00 85 LEU A C 1
ATOM 631 O O . LEU A 1 85 ? 10.889 -8.650 -10.992 1.00 93.00 85 LEU A O 1
ATOM 635 N N . THR A 1 86 ? 11.813 -6.654 -11.445 1.00 92.88 86 THR A N 1
ATOM 636 C CA . THR A 1 86 ? 12.128 -6.290 -10.065 1.00 92.88 86 THR A CA 1
ATOM 637 C C . THR A 1 86 ? 11.277 -5.099 -9.645 1.00 92.88 86 THR A C 1
ATOM 639 O O . THR A 1 86 ? 10.920 -4.258 -10.472 1.00 92.88 86 THR A O 1
ATOM 642 N N . VAL A 1 87 ? 10.936 -5.039 -8.359 1.00 94.69 87 VAL A N 1
ATOM 643 C CA . VAL A 1 87 ? 10.220 -3.907 -7.765 1.00 94.69 87 VAL A CA 1
ATOM 644 C C . VAL A 1 87 ? 10.949 -3.412 -6.525 1.00 94.69 87 VAL A C 1
ATOM 646 O O . VAL A 1 87 ? 11.484 -4.208 -5.750 1.00 94.69 87 VAL A O 1
ATOM 649 N N . SER A 1 88 ? 10.975 -2.097 -6.325 1.00 93.75 88 SER A N 1
ATOM 650 C CA . SER A 1 88 ? 11.426 -1.513 -5.063 1.00 93.75 88 SER A CA 1
ATOM 651 C C . SER A 1 88 ? 10.393 -1.741 -3.953 1.00 93.75 88 SER A C 1
ATOM 653 O O . SER A 1 88 ? 9.211 -1.941 -4.239 1.00 93.75 88 SER A O 1
ATOM 655 N N . PRO A 1 89 ? 10.785 -1.613 -2.673 1.00 90.88 89 PRO A N 1
ATOM 656 C CA . PRO A 1 89 ? 9.815 -1.445 -1.599 1.00 90.88 89 PRO A CA 1
ATOM 657 C C . PRO A 1 89 ? 8.865 -0.268 -1.889 1.00 90.88 89 PRO A C 1
ATOM 659 O O . PRO A 1 89 ? 9.313 0.732 -2.472 1.00 90.88 89 PRO A O 1
ATOM 662 N N . PRO A 1 90 ? 7.583 -0.367 -1.496 1.00 91.31 90 PRO A N 1
ATOM 663 C CA . PRO A 1 90 ? 6.630 0.724 -1.643 1.00 91.31 90 PRO A CA 1
ATOM 664 C C . PRO A 1 90 ? 7.041 1.929 -0.801 1.00 91.31 90 PRO A C 1
ATOM 666 O O . PRO A 1 90 ? 7.497 1.788 0.333 1.00 91.31 90 PRO A O 1
ATOM 669 N N . LYS A 1 91 ? 6.854 3.125 -1.358 1.00 91.00 91 LYS A N 1
ATOM 670 C CA . LYS A 1 91 ? 7.108 4.400 -0.682 1.00 91.00 91 LYS A CA 1
ATOM 671 C C . LYS A 1 91 ? 5.856 5.258 -0.703 1.00 91.00 91 LYS A C 1
ATOM 673 O O . LYS A 1 91 ? 5.278 5.467 -1.771 1.00 91.00 91 LYS A O 1
ATOM 678 N N . ILE A 1 92 ? 5.470 5.774 0.459 1.00 92.19 92 ILE A N 1
ATOM 679 C CA . ILE A 1 92 ? 4.379 6.744 0.564 1.00 92.19 92 ILE A CA 1
ATOM 680 C C . ILE A 1 92 ? 4.801 8.058 -0.078 1.00 92.19 92 ILE A C 1
ATOM 682 O O . ILE A 1 92 ? 5.935 8.512 0.074 1.00 92.19 92 ILE A O 1
ATOM 686 N N . MET A 1 93 ? 3.880 8.648 -0.826 1.00 91.06 93 MET A N 1
ATOM 687 C CA . MET A 1 93 ? 4.095 9.925 -1.474 1.00 91.06 93 MET A CA 1
ATOM 688 C C . MET A 1 93 ? 3.900 11.059 -0.475 1.00 91.06 93 MET A C 1
ATOM 690 O O . MET A 1 93 ? 2.778 11.337 -0.056 1.00 91.06 93 MET A O 1
ATOM 694 N N . THR A 1 94 ? 4.990 11.742 -0.134 1.00 90.69 94 THR A N 1
ATOM 695 C CA . THR A 1 94 ? 4.946 12.995 0.620 1.00 90.69 94 THR A CA 1
ATOM 696 C C . THR A 1 94 ? 5.186 14.183 -0.305 1.00 90.69 94 THR A C 1
ATOM 698 O O . THR A 1 94 ? 5.776 14.065 -1.383 1.00 90.69 94 THR A O 1
ATOM 701 N N . HIS A 1 95 ? 4.694 15.353 0.086 1.00 88.81 95 HIS A N 1
ATOM 702 C CA . HIS A 1 95 ? 5.026 16.607 -0.588 1.00 88.81 95 HIS A CA 1
ATOM 703 C C . HIS A 1 95 ? 5.180 17.729 0.430 1.00 88.81 95 HIS A C 1
ATOM 705 O O . HIS A 1 95 ? 4.710 17.627 1.559 1.00 88.81 95 HIS A O 1
ATOM 711 N N . ARG A 1 96 ? 5.838 18.819 0.032 1.00 92.12 96 ARG A N 1
ATOM 712 C CA . ARG A 1 96 ? 5.857 20.038 0.842 1.00 92.12 96 ARG A CA 1
ATOM 713 C C . ARG A 1 96 ? 4.662 20.905 0.496 1.00 92.12 96 ARG A C 1
ATOM 715 O O . ARG A 1 96 ? 4.455 21.222 -0.675 1.00 92.12 96 ARG A O 1
ATOM 722 N N . ASP A 1 97 ? 3.921 21.317 1.514 1.00 90.06 97 ASP A N 1
ATOM 723 C CA . ASP A 1 97 ? 2.869 22.315 1.369 1.00 90.06 97 ASP A CA 1
ATOM 724 C C . ASP A 1 97 ? 3.488 23.629 0.844 1.00 90.06 97 ASP A C 1
ATOM 726 O O . ASP A 1 97 ? 4.450 24.138 1.433 1.00 90.06 97 ASP A O 1
ATOM 730 N N . PRO A 1 98 ? 2.971 24.204 -0.256 1.00 88.50 98 PRO A N 1
ATOM 731 C CA . PRO A 1 98 ? 3.544 25.405 -0.858 1.00 88.50 98 PRO A CA 1
ATOM 732 C C . PRO A 1 98 ? 3.459 26.641 0.051 1.00 88.50 98 PRO A C 1
ATOM 734 O O . PRO A 1 98 ? 4.313 27.523 -0.038 1.00 88.50 98 PRO A O 1
ATOM 737 N N . THR A 1 99 ? 2.467 26.704 0.939 1.00 90.75 99 THR A N 1
ATOM 738 C CA . THR A 1 99 ? 2.215 27.823 1.855 1.00 90.75 99 THR A CA 1
ATOM 739 C C . THR A 1 99 ? 2.934 27.631 3.184 1.00 90.75 99 THR A C 1
ATOM 741 O O . THR A 1 99 ? 3.616 28.542 3.650 1.00 90.75 99 THR A O 1
ATOM 744 N N . THR A 1 100 ? 2.797 26.459 3.807 1.00 91.00 100 THR A N 1
ATOM 745 C CA . THR A 1 100 ? 3.344 26.218 5.154 1.00 91.00 100 THR A CA 1
ATOM 746 C C . THR A 1 100 ? 4.769 25.665 5.143 1.00 91.00 100 THR A C 1
ATOM 748 O O . THR A 1 100 ? 5.431 25.693 6.179 1.00 91.00 100 THR A O 1
ATOM 751 N N . GLN A 1 101 ? 5.265 25.186 3.993 1.00 92.44 101 GLN A N 1
ATOM 752 C CA . GLN A 1 101 ? 6.568 24.517 3.814 1.00 92.44 101 GLN A CA 1
ATOM 753 C C . GLN A 1 101 ? 6.752 23.235 4.645 1.00 92.44 101 GLN A C 1
ATOM 755 O O . GLN A 1 101 ? 7.846 22.652 4.659 1.00 92.44 101 GLN A O 1
ATOM 760 N N . LYS A 1 102 ? 5.686 22.778 5.307 1.00 92.62 102 LYS A N 1
ATOM 761 C CA . LYS A 1 102 ? 5.646 21.543 6.085 1.00 92.62 102 LYS A CA 1
ATOM 762 C C . LYS A 1 102 ? 5.535 20.338 5.163 1.00 92.62 102 LYS A C 1
ATOM 764 O O . LYS A 1 102 ? 4.996 20.433 4.061 1.00 92.62 102 LYS A O 1
ATOM 769 N N . GLU A 1 103 ? 6.091 19.219 5.606 1.00 93.44 103 GLU A N 1
ATOM 770 C CA . GLU A 1 103 ? 5.938 17.946 4.912 1.00 93.44 103 GLU A CA 1
ATOM 771 C C . GLU A 1 103 ? 4.547 17.377 5.186 1.00 93.44 103 GLU A C 1
ATOM 773 O O . GLU A 1 103 ? 4.091 17.360 6.329 1.00 93.44 103 GLU A O 1
ATOM 778 N N . MET A 1 104 ? 3.887 16.941 4.121 1.00 93.88 104 MET A N 1
ATOM 779 C CA . MET A 1 104 ? 2.525 16.439 4.124 1.00 93.88 104 MET A CA 1
ATOM 780 C C . MET A 1 104 ? 2.516 14.986 3.666 1.00 93.88 104 MET A C 1
ATOM 782 O O . MET A 1 104 ? 3.142 14.657 2.654 1.00 93.88 104 MET A O 1
ATOM 786 N N . GLU A 1 105 ? 1.763 14.140 4.359 1.00 93.44 105 GLU A N 1
ATOM 787 C CA . GLU A 1 105 ? 1.545 12.735 4.012 1.00 93.44 105 GLU A CA 1
ATOM 788 C C . GLU A 1 105 ? 0.039 12.411 3.929 1.00 93.44 105 GLU A C 1
ATOM 790 O O . GLU A 1 105 ? -0.779 13.117 4.531 1.00 93.44 105 GLU A O 1
ATOM 795 N N . PRO A 1 106 ? -0.355 11.391 3.148 1.00 93.62 106 PRO A N 1
ATOM 796 C CA . PRO A 1 106 ? -1.748 10.983 3.030 1.00 93.62 106 PRO A CA 1
ATOM 797 C C . PRO A 1 106 ? -2.235 10.293 4.306 1.00 93.62 106 PRO A C 1
ATOM 799 O O . PRO A 1 106 ? -1.535 9.466 4.892 1.00 93.62 106 PRO A O 1
ATOM 802 N N . PHE A 1 107 ? -3.459 10.624 4.706 1.00 93.94 107 PHE A N 1
ATOM 803 C CA . PHE A 1 107 ? -4.198 9.964 5.774 1.00 93.94 107 PHE A CA 1
ATOM 804 C C . PHE A 1 107 ? -5.414 9.238 5.209 1.00 93.94 107 PHE A C 1
ATOM 806 O O . PHE A 1 107 ? -6.037 9.679 4.238 1.00 93.94 107 PHE A O 1
ATOM 813 N N . GLU A 1 108 ? -5.761 8.131 5.850 1.00 94.44 108 GLU A N 1
ATOM 814 C CA . GLU A 1 108 ? -6.858 7.258 5.458 1.00 94.44 108 GLU A CA 1
ATOM 815 C C . GLU A 1 108 ? -7.757 6.946 6.648 1.00 94.44 108 GLU A C 1
ATOM 817 O O . GLU A 1 108 ? -7.294 6.838 7.786 1.00 94.44 108 GLU A O 1
ATOM 822 N N . GLU A 1 109 ? -9.044 6.775 6.365 1.00 96.19 109 GLU A N 1
ATOM 823 C CA . GLU A 1 109 ? -9.991 6.174 7.292 1.00 96.19 109 GLU A CA 1
ATOM 824 C C . GLU A 1 109 ? -9.967 4.671 7.073 1.00 96.19 109 GLU A C 1
ATOM 826 O O . GLU A 1 109 ? -10.127 4.205 5.945 1.00 96.19 109 GLU A O 1
ATOM 831 N N . VAL A 1 110 ? -9.782 3.908 8.144 1.00 96.25 110 VAL A N 1
ATOM 832 C CA . VAL A 1 110 ? -9.753 2.449 8.104 1.00 96.25 110 VAL A CA 1
ATOM 833 C C . VAL A 1 110 ? -10.873 1.900 8.953 1.00 96.25 110 VAL A C 1
ATOM 835 O O . VAL A 1 110 ? -10.922 2.144 10.153 1.00 96.25 110 VAL A O 1
ATOM 838 N N . THR A 1 111 ? -11.737 1.113 8.325 1.00 97.19 111 THR A N 1
ATOM 839 C CA . THR A 1 111 ? -12.773 0.331 8.990 1.00 97.19 111 THR A CA 1
ATOM 840 C C . THR A 1 111 ? -12.327 -1.120 9.083 1.00 97.19 111 THR A C 1
ATOM 842 O O . THR A 1 111 ? -11.945 -1.731 8.081 1.00 97.19 111 THR A O 1
ATOM 845 N N . ILE A 1 112 ? -12.389 -1.676 10.287 1.00 96.88 112 ILE A N 1
ATOM 846 C CA . ILE A 1 112 ? -11.986 -3.048 10.584 1.00 96.88 112 ILE A CA 1
ATOM 847 C C . ILE A 1 112 ? -13.133 -3.759 11.274 1.00 96.88 112 ILE A C 1
ATOM 849 O O . ILE A 1 112 ? -13.561 -3.320 12.336 1.00 96.88 112 ILE A O 1
ATOM 853 N N . ASP A 1 113 ? -13.571 -4.872 10.701 1.00 95.88 113 ASP A N 1
ATOM 854 C CA . ASP A 1 113 ? -14.475 -5.827 11.337 1.00 95.88 113 ASP A CA 1
ATOM 855 C C . ASP A 1 113 ? -13.679 -7.073 11.728 1.00 95.88 113 ASP A C 1
ATOM 857 O O . ASP A 1 113 ? -12.908 -7.591 10.920 1.00 95.88 113 ASP A O 1
ATOM 861 N N . VAL A 1 114 ? -13.819 -7.545 12.965 1.00 96.38 114 VAL A N 1
ATOM 862 C CA . VAL A 1 114 ? -13.031 -8.672 13.487 1.00 96.38 114 VAL A CA 1
ATOM 863 C C . VAL A 1 114 ? -13.763 -9.384 14.624 1.00 96.38 114 VAL A C 1
ATOM 865 O O . VAL A 1 114 ? -14.556 -8.758 15.325 1.00 96.38 114 VAL A O 1
ATOM 868 N N . ASP A 1 115 ? -13.471 -10.664 14.866 1.00 96.06 115 ASP A N 1
ATOM 869 C CA . ASP A 1 115 ? -13.956 -11.353 16.068 1.00 96.06 115 ASP A CA 1
ATOM 870 C C . ASP A 1 115 ? -13.460 -10.651 17.343 1.00 96.06 115 ASP A C 1
ATOM 872 O O . ASP A 1 115 ? -12.301 -10.224 17.444 1.00 96.06 115 ASP A O 1
ATOM 876 N N . SER A 1 116 ? -14.325 -10.567 18.354 1.00 93.94 116 SER A N 1
ATOM 877 C CA . SER A 1 116 ? -14.079 -9.787 19.573 1.00 93.94 116 SER A CA 1
ATOM 878 C C . SER A 1 116 ? -12.816 -10.201 20.332 1.00 93.94 116 SER A C 1
ATOM 880 O O . SER A 1 116 ? -12.182 -9.366 20.974 1.00 93.94 116 SER A O 1
ATOM 882 N N . GLU A 1 117 ? -12.412 -11.472 20.235 1.00 94.00 117 GLU A N 1
ATOM 883 C CA . GLU A 1 117 ? -11.191 -11.981 20.872 1.00 94.00 117 GLU A CA 1
ATOM 884 C C . GLU A 1 117 ? -9.899 -11.350 20.318 1.00 94.00 117 GLU A C 1
ATOM 886 O O . GLU A 1 117 ? -8.917 -11.232 21.054 1.00 94.00 117 GLU A O 1
ATOM 891 N N . TYR A 1 118 ? -9.895 -10.887 19.060 1.00 95.12 118 TYR A N 1
ATOM 892 C CA . TYR A 1 118 ? -8.728 -10.254 18.428 1.00 95.12 118 TYR A CA 1
ATOM 893 C C . TYR A 1 118 ? -8.790 -8.721 18.428 1.00 95.12 118 TYR A C 1
ATOM 895 O O . TYR A 1 118 ? -7.777 -8.075 18.144 1.00 95.12 118 TYR A O 1
ATOM 903 N N . GLY A 1 119 ? -9.938 -8.121 18.770 1.00 92.69 119 GLY A N 1
ATOM 904 C CA . GLY A 1 119 ? -10.149 -6.669 18.715 1.00 92.69 119 GLY A CA 1
ATOM 905 C C . GLY A 1 119 ? -9.096 -5.879 19.497 1.00 92.69 119 GLY A C 1
ATOM 906 O O . GLY A 1 119 ? -8.470 -4.967 18.960 1.00 92.69 119 GLY A O 1
ATOM 907 N N . GLY A 1 120 ? -8.802 -6.295 20.734 1.00 91.69 120 GLY A N 1
ATOM 908 C CA . GLY A 1 120 ? -7.773 -5.651 21.558 1.00 91.69 120 GLY A CA 1
ATOM 909 C C . GLY A 1 120 ? -6.357 -5.749 20.972 1.00 91.69 120 GLY A C 1
ATOM 910 O O . GLY A 1 120 ? -5.554 -4.830 21.138 1.00 91.69 120 GLY A O 1
ATOM 911 N N . ALA A 1 121 ? -6.042 -6.832 20.255 1.00 91.25 121 ALA A N 1
ATOM 912 C CA . ALA A 1 121 ? -4.735 -7.011 19.628 1.00 91.25 121 ALA A CA 1
ATOM 913 C C . ALA A 1 121 ? -4.551 -6.067 18.427 1.00 91.25 121 ALA A C 1
ATOM 915 O O . ALA A 1 121 ? -3.510 -5.417 18.320 1.00 91.25 121 ALA A O 1
ATOM 916 N N . LEU A 1 122 ? -5.573 -5.928 17.571 1.00 92.06 122 LEU A N 1
ATOM 917 C CA . LEU A 1 122 ? -5.549 -4.984 16.445 1.00 92.06 122 LEU A CA 1
ATOM 918 C C . LEU A 1 122 ? -5.566 -3.523 16.901 1.00 92.06 122 LEU A C 1
ATOM 920 O O . LEU A 1 122 ? -4.831 -2.707 16.347 1.00 92.06 122 LEU A O 1
ATOM 924 N N . LEU A 1 123 ? -6.339 -3.201 17.942 1.00 91.94 123 LEU A N 1
ATOM 925 C CA . LEU A 1 123 ? -6.360 -1.862 18.531 1.00 91.94 123 LEU A CA 1
ATOM 926 C C . LEU A 1 123 ? -4.967 -1.449 19.021 1.00 91.94 123 LEU A C 1
ATOM 928 O O . LEU A 1 123 ? -4.496 -0.352 18.721 1.00 91.94 123 LEU A O 1
ATOM 932 N N . ASN A 1 124 ? -4.267 -2.349 19.716 1.00 89.00 124 ASN A N 1
ATOM 933 C CA . ASN A 1 124 ? -2.899 -2.096 20.164 1.00 89.00 124 ASN A CA 1
ATOM 934 C C . ASN A 1 124 ? -1.915 -1.959 18.995 1.00 89.00 124 ASN A C 1
ATOM 936 O O . ASN A 1 124 ? -1.053 -1.080 19.040 1.00 89.00 124 ASN A O 1
ATOM 940 N N . LEU A 1 125 ? -2.051 -2.788 17.956 1.00 88.88 125 LEU A N 1
ATOM 941 C CA . LEU A 1 125 ? -1.193 -2.755 16.769 1.00 88.88 125 LEU A CA 1
ATOM 942 C C . LEU A 1 125 ? -1.300 -1.422 16.008 1.00 88.88 125 LEU A C 1
ATOM 944 O O . LEU A 1 125 ? -0.288 -0.880 15.559 1.00 88.88 125 LEU A O 1
ATOM 948 N N . LEU A 1 126 ? -2.510 -0.872 15.880 1.00 89.88 126 LEU A N 1
ATOM 949 C CA . LEU A 1 126 ? -2.744 0.371 15.141 1.00 89.88 126 LEU A CA 1
ATOM 950 C C . LEU A 1 126 ? -2.441 1.620 15.964 1.00 89.88 126 LEU A C 1
ATOM 952 O O . LEU A 1 126 ? -1.701 2.492 15.504 1.00 89.88 126 LEU A O 1
ATOM 956 N N . SER A 1 127 ? -2.985 1.712 17.178 1.00 85.69 127 SER A N 1
ATOM 957 C CA . SER A 1 127 ? -2.871 2.934 17.977 1.00 85.69 127 SER A CA 1
ATOM 958 C C . SER A 1 127 ? -1.587 3.031 18.781 1.00 85.69 127 SER A C 1
ATOM 960 O O . SER A 1 127 ? -1.124 4.141 19.020 1.00 85.69 127 SER A O 1
ATOM 962 N N . GLY A 1 128 ? -1.008 1.903 19.209 1.00 69.56 128 GLY A N 1
ATOM 963 C CA . GLY A 1 128 ? 0.175 1.876 20.071 1.00 69.56 128 GLY A CA 1
ATOM 964 C C . GLY A 1 128 ? 0.063 2.827 21.262 1.00 69.56 128 GLY A C 1
ATOM 965 O O . GLY A 1 128 ? 0.689 3.883 21.268 1.00 69.56 128 GLY A O 1
ATOM 966 N N . GLY A 1 129 ? -0.767 2.451 22.241 1.00 50.72 129 GLY A N 1
ATOM 967 C CA . GLY A 1 129 ? -0.988 3.113 23.534 1.00 50.72 129 GLY A CA 1
ATOM 968 C C . GLY A 1 129 ? -0.441 4.538 23.699 1.00 50.72 129 GLY A C 1
ATOM 969 O O . GLY A 1 129 ? 0.676 4.706 24.170 1.00 50.72 129 GLY A O 1
ATOM 970 N N . GLY A 1 130 ? -1.241 5.556 23.363 1.00 40.81 130 GLY A N 1
ATOM 971 C CA . GLY A 1 130 ? -1.170 6.932 23.893 1.00 40.81 130 GLY A CA 1
ATOM 972 C C . GLY A 1 130 ? 0.145 7.726 23.801 1.00 40.81 130 GLY A C 1
ATOM 973 O O . GLY A 1 130 ? 0.196 8.829 24.339 1.00 40.81 130 GLY A O 1
ATOM 974 N N . GLY A 1 131 ? 1.202 7.220 23.160 1.00 41.06 131 GLY A N 1
ATOM 975 C CA . GLY A 1 131 ? 2.546 7.792 23.299 1.00 41.06 131 GLY A CA 1
ATOM 976 C C . GLY A 1 131 ? 3.525 7.447 22.179 1.00 41.06 131 GLY A C 1
ATOM 977 O O . GLY A 1 131 ? 4.692 7.195 22.460 1.00 41.06 131 GLY A O 1
ATOM 978 N N . GLY A 1 132 ? 3.066 7.429 20.922 1.00 46.59 132 GLY A N 1
ATOM 979 C CA . GLY A 1 132 ? 3.945 7.298 19.748 1.00 46.59 132 GLY A CA 1
ATOM 980 C C . GLY A 1 132 ? 4.493 5.887 19.506 1.00 46.59 132 GLY A C 1
ATOM 981 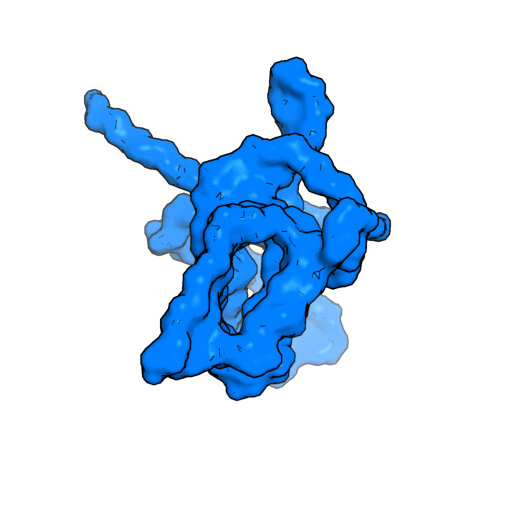O O . GLY A 1 132 ? 5.563 5.744 18.925 1.00 46.59 132 GLY A O 1
ATOM 982 N N . GLY A 1 133 ? 3.781 4.856 19.980 1.00 57.66 133 GLY A N 1
ATOM 983 C CA . GLY A 1 133 ? 4.228 3.459 20.017 1.00 57.66 133 GLY A CA 1
ATOM 984 C C . GLY A 1 133 ? 3.816 2.563 18.836 1.00 57.66 133 GLY A C 1
ATOM 985 O O . GLY A 1 133 ? 4.324 1.450 18.729 1.00 57.66 133 GLY A O 1
ATOM 986 N N . GLY A 1 134 ? 2.859 2.992 18.005 1.00 75.31 134 GLY A N 1
ATOM 987 C CA . GLY A 1 134 ? 2.166 2.137 17.025 1.00 75.31 134 GLY A CA 1
ATOM 988 C C . GLY A 1 134 ? 2.215 2.668 15.597 1.00 75.31 134 GLY A C 1
ATOM 989 O O . GLY A 1 134 ? 2.993 3.566 15.281 1.00 75.31 134 GLY A O 1
ATOM 990 N N . ARG A 1 135 ? 1.334 2.149 14.736 1.00 88.25 135 ARG A N 1
ATOM 991 C CA . ARG A 1 135 ? 1.210 2.548 13.321 1.00 88.25 135 ARG A CA 1
ATOM 992 C C . ARG A 1 135 ? 0.597 3.950 13.117 1.00 88.25 135 ARG A C 1
ATOM 994 O O . ARG A 1 135 ? 0.348 4.348 11.986 1.00 88.25 135 ARG A O 1
ATOM 1001 N N . GLY A 1 136 ? 0.381 4.713 14.192 1.00 88.50 136 GLY A N 1
ATOM 1002 C CA . GLY A 1 136 ? -0.125 6.090 14.145 1.00 88.50 136 GLY A CA 1
ATOM 1003 C C . GLY A 1 136 ? -1.646 6.201 14.019 1.00 88.50 136 GLY A C 1
ATOM 1004 O O . GLY A 1 136 ? -2.139 7.256 13.635 1.00 88.50 136 GLY A O 1
ATOM 1005 N N . GLY A 1 137 ? -2.388 5.127 14.310 1.00 91.69 137 GLY A N 1
ATOM 1006 C CA . GLY A 1 137 ? -3.845 5.105 14.198 1.00 91.69 137 GLY A CA 1
ATOM 1007 C C . GLY A 1 137 ? -4.545 5.798 15.369 1.00 91.69 137 GLY A C 1
ATOM 1008 O O . GLY A 1 137 ? -4.326 5.456 16.532 1.00 91.69 137 GLY A O 1
ATOM 1009 N N . VAL A 1 138 ? -5.447 6.724 15.070 1.00 92.62 138 VAL A N 1
ATOM 1010 C CA . VAL A 1 138 ? -6.343 7.372 16.033 1.00 92.62 138 VAL A CA 1
ATOM 1011 C C . VAL A 1 138 ? -7.712 6.714 15.936 1.00 92.62 138 VAL A C 1
ATOM 1013 O O . VAL A 1 138 ? -8.358 6.792 14.897 1.00 92.62 138 VAL A O 1
ATOM 1016 N N . LEU A 1 139 ? -8.148 6.052 17.010 1.00 94.25 139 LEU A N 1
ATOM 1017 C CA . LEU A 1 139 ? -9.473 5.435 17.072 1.00 94.25 139 LEU A CA 1
ATOM 1018 C C . LEU A 1 139 ? -10.550 6.528 17.092 1.00 94.25 139 LEU A C 1
ATOM 1020 O O . LEU A 1 139 ? -10.576 7.350 18.009 1.00 94.25 139 LEU A O 1
ATOM 1024 N N . LEU A 1 140 ? -11.436 6.511 16.101 1.00 95.06 140 LEU A N 1
ATOM 1025 C CA . LEU A 1 140 ? -12.597 7.393 16.024 1.00 95.06 140 LEU A CA 1
ATOM 1026 C C . LEU A 1 140 ? -13.829 6.753 16.659 1.00 95.06 140 LEU A C 1
ATOM 1028 O O . LEU A 1 140 ? -14.530 7.384 17.447 1.00 95.06 140 LEU A O 1
ATOM 1032 N N . GLU A 1 141 ? -14.086 5.495 16.308 1.00 95.06 141 GLU A N 1
ATOM 1033 C CA . GLU A 1 141 ? -15.289 4.776 16.707 1.00 95.06 141 GLU A CA 1
ATOM 1034 C C . GLU A 1 141 ? -14.973 3.300 16.946 1.00 95.06 141 GLU A C 1
ATOM 1036 O O . GLU A 1 141 ? -14.176 2.690 16.233 1.00 95.06 141 GLU A O 1
ATOM 1041 N N . MET A 1 142 ? -15.613 2.720 17.959 1.00 95.12 142 MET A N 1
ATOM 1042 C CA . MET A 1 142 ? -15.582 1.290 18.233 1.00 95.12 142 MET A CA 1
ATOM 1043 C C . MET A 1 142 ? -16.991 0.838 18.605 1.00 95.12 142 MET A C 1
ATOM 1045 O O . MET A 1 142 ? -17.614 1.400 19.507 1.00 95.12 142 MET A O 1
ATOM 1049 N N . THR A 1 143 ? -17.495 -0.173 17.908 1.00 94.94 143 THR A N 1
ATOM 1050 C CA . THR A 1 143 ? -18.822 -0.747 18.135 1.00 94.94 143 THR A CA 1
ATOM 1051 C C . THR A 1 143 ? -18.694 -2.249 18.310 1.00 94.94 143 THR A C 1
ATOM 1053 O O . THR A 1 143 ? -18.145 -2.936 17.451 1.00 94.94 143 THR A O 1
ATOM 1056 N N . GLU A 1 144 ? -19.222 -2.770 19.412 1.00 93.06 144 GLU A N 1
ATOM 1057 C CA . GLU A 1 144 ? -19.272 -4.208 19.665 1.00 93.06 144 GLU A CA 1
ATOM 1058 C C . GLU A 1 144 ? -20.656 -4.746 19.294 1.00 93.06 144 GLU A C 1
ATOM 1060 O O . GLU A 1 144 ? -21.675 -4.279 19.810 1.00 93.06 144 GLU A O 1
ATOM 1065 N N . ASP A 1 145 ? -20.705 -5.746 18.415 1.00 89.38 145 ASP A N 1
ATOM 1066 C CA . ASP A 1 145 ? -21.914 -6.523 18.167 1.00 89.38 145 ASP A CA 1
ATOM 1067 C C . ASP A 1 145 ? -21.874 -7.794 19.020 1.00 89.38 145 ASP A C 1
ATOM 1069 O O . ASP A 1 145 ? -21.318 -8.827 18.641 1.00 89.38 145 ASP A O 1
ATOM 1073 N N . VAL A 1 146 ? -22.498 -7.709 20.195 1.00 81.31 146 VAL A N 1
ATOM 1074 C CA . VAL A 1 146 ? -22.579 -8.813 21.163 1.00 81.31 146 VAL A CA 1
ATOM 1075 C C . VAL A 1 146 ? -23.315 -10.031 20.588 1.00 81.31 146 VAL A C 1
ATOM 1077 O O . VAL A 1 146 ? -23.046 -11.156 21.004 1.00 81.31 146 VAL A O 1
ATOM 1080 N N . ASN A 1 147 ? -24.224 -9.843 19.624 1.00 82.19 147 ASN A N 1
ATOM 1081 C CA . ASN A 1 147 ? -24.980 -10.949 19.032 1.00 82.19 147 ASN A CA 1
ATOM 1082 C C . ASN A 1 147 ? -24.158 -11.715 17.991 1.00 82.19 147 ASN A C 1
ATOM 1084 O O . ASN A 1 147 ? -24.337 -12.923 17.848 1.00 82.19 147 ASN A O 1
ATOM 1088 N N . GLN A 1 148 ? -23.280 -11.020 17.264 1.00 82.00 148 GLN A N 1
ATOM 1089 C CA . GLN A 1 148 ? -22.411 -11.613 16.242 1.00 82.00 148 GLN A CA 1
ATOM 1090 C C . GLN A 1 148 ? -21.018 -11.983 16.772 1.00 82.00 148 GLN A C 1
ATOM 1092 O O . GLN A 1 148 ? -20.291 -12.705 16.097 1.00 82.00 148 GLN A O 1
ATOM 1097 N N . GLY A 1 149 ? -20.651 -11.540 17.980 1.00 90.56 149 GLY A N 1
ATOM 1098 C CA . GLY A 1 149 ? -19.328 -11.793 18.559 1.00 90.56 149 GLY A CA 1
ATOM 1099 C C . GLY A 1 149 ? -18.208 -11.036 17.841 1.00 90.56 149 GLY A C 1
ATOM 1100 O O . GLY A 1 149 ? -17.055 -11.465 17.871 1.00 90.56 149 GLY A O 1
ATOM 1101 N N . SER A 1 150 ? -18.541 -9.922 17.187 1.00 93.44 150 SER A N 1
ATOM 1102 C CA . SER A 1 150 ? -17.624 -9.133 16.368 1.00 93.44 150 SER A CA 1
ATOM 1103 C C . SER A 1 150 ? -17.504 -7.703 16.876 1.00 93.44 150 SER A C 1
ATOM 1105 O O . SER A 1 150 ? -18.426 -7.150 17.476 1.00 93.44 150 SER A O 1
ATOM 1107 N N . VAL A 1 151 ? -16.377 -7.073 16.583 1.00 95.62 151 VAL A N 1
ATOM 1108 C CA . VAL A 1 151 ? -16.103 -5.671 16.878 1.00 95.62 151 VAL A CA 1
ATOM 1109 C C . VAL A 1 151 ? -15.788 -4.958 15.573 1.00 95.62 151 VAL A C 1
ATOM 1111 O O . VAL A 1 151 ? -14.948 -5.418 14.799 1.00 95.62 151 VAL A O 1
ATOM 1114 N N . ARG A 1 152 ? -16.439 -3.814 15.365 1.00 96.06 152 ARG A N 1
ATOM 1115 C CA . ARG A 1 152 ? -16.090 -2.845 14.332 1.00 96.06 152 ARG A CA 1
ATOM 1116 C C . ARG A 1 152 ? -15.267 -1.722 14.947 1.00 96.06 152 ARG A C 1
ATOM 1118 O O . ARG A 1 152 ? -15.665 -1.155 15.960 1.00 96.06 152 ARG A O 1
ATOM 1125 N N . MET A 1 153 ? -14.148 -1.378 14.325 1.00 96.19 153 MET A N 1
ATOM 1126 C CA . MET A 1 153 ? -13.312 -0.240 14.708 1.00 96.19 153 MET A CA 1
ATOM 1127 C C . MET A 1 153 ? -13.072 0.660 13.500 1.00 96.19 153 MET A C 1
ATOM 1129 O O . MET A 1 153 ? -12.801 0.162 12.407 1.00 96.19 153 MET A O 1
ATOM 1133 N N . VAL A 1 154 ? -13.138 1.972 13.708 1.00 97.38 154 VAL A N 1
ATOM 1134 C CA . VAL A 1 154 ? -12.834 2.994 12.704 1.00 97.38 154 VAL A CA 1
ATOM 1135 C C . VAL A 1 154 ? -11.660 3.828 13.198 1.00 97.38 154 VAL A C 1
ATOM 1137 O O . VAL A 1 154 ? -11.702 4.366 14.306 1.00 97.38 154 VAL A O 1
ATOM 1140 N N . PHE A 1 155 ? -10.611 3.932 12.386 1.00 96.12 155 PHE A N 1
ATOM 1141 C CA . PHE A 1 155 ? -9.406 4.704 12.683 1.00 96.12 155 PHE A CA 1
ATOM 1142 C C . PHE A 1 155 ? -9.139 5.744 11.603 1.00 96.12 155 PHE A C 1
ATOM 1144 O O . PHE A 1 155 ? -9.347 5.464 10.429 1.00 96.12 155 PHE A O 1
ATOM 1151 N N . GLU A 1 156 ? -8.557 6.879 11.979 1.00 95.56 156 GLU A N 1
ATOM 1152 C CA . GLU A 1 156 ? -7.751 7.681 11.055 1.00 95.56 156 GLU A CA 1
ATOM 1153 C C . GLU A 1 156 ? -6.279 7.327 11.232 1.00 95.56 156 GLU A C 1
ATOM 1155 O O . GLU A 1 156 ? -5.788 7.244 12.358 1.00 95.56 156 GLU A O 1
ATOM 1160 N N . ILE A 1 157 ? -5.552 7.128 10.140 1.00 93.56 157 ILE A N 1
ATOM 1161 C CA . ILE A 1 157 ? -4.152 6.699 10.187 1.00 93.56 157 ILE A CA 1
ATOM 1162 C C . ILE A 1 157 ? -3.383 7.254 8.982 1.00 93.56 157 ILE A C 1
ATOM 1164 O O . ILE A 1 157 ? -3.952 7.345 7.893 1.00 93.56 157 ILE A O 1
ATOM 1168 N N . PRO A 1 158 ? -2.096 7.617 9.120 1.00 93.06 158 PRO A N 1
ATOM 1169 C CA . PRO A 1 158 ? -1.256 7.872 7.952 1.00 93.06 158 PRO A CA 1
ATOM 1170 C C . PRO A 1 158 ? -1.178 6.615 7.071 1.00 93.06 158 PRO A C 1
ATOM 1172 O O . PRO A 1 158 ? -0.979 5.515 7.593 1.00 93.06 158 PRO A O 1
ATOM 1175 N N . SER A 1 159 ? -1.249 6.747 5.740 1.00 92.31 159 SER A N 1
ATOM 1176 C CA . SER A 1 159 ? -1.160 5.603 4.805 1.00 92.31 159 SER A CA 1
ATOM 1177 C C . SER A 1 159 ? 0.090 4.755 5.044 1.00 92.31 159 SER A C 1
ATOM 1179 O O . SER A 1 159 ? 0.090 3.540 4.849 1.00 92.31 159 SER A O 1
ATOM 1181 N N . ARG A 1 160 ? 1.173 5.384 5.514 1.00 90.94 160 ARG A N 1
ATOM 1182 C CA . ARG A 1 160 ? 2.421 4.713 5.887 1.00 90.94 160 ARG A CA 1
ATOM 1183 C C . ARG A 1 160 ? 2.202 3.667 6.974 1.00 90.94 160 ARG A C 1
ATOM 1185 O O . ARG A 1 160 ? 2.701 2.552 6.859 1.00 90.94 160 ARG A O 1
ATOM 1192 N N . GLY A 1 161 ? 1.382 3.992 7.968 1.00 90.38 161 GLY A N 1
ATOM 1193 C CA . GLY A 1 161 ? 0.958 3.080 9.022 1.00 90.38 161 GLY A CA 1
ATOM 1194 C C . GLY A 1 161 ? 0.193 1.856 8.520 1.00 90.38 161 GLY A C 1
ATOM 1195 O O . GLY A 1 161 ? 0.129 0.862 9.235 1.00 90.38 161 GLY A O 1
ATOM 1196 N N . LEU A 1 162 ? -0.341 1.865 7.296 1.00 90.75 162 LEU A N 1
ATOM 1197 C CA . LEU A 1 162 ? -1.081 0.737 6.719 1.00 90.75 162 LEU A CA 1
ATOM 1198 C C . LEU A 1 162 ? -0.243 -0.196 5.851 1.00 90.75 162 LEU A C 1
ATOM 1200 O O . LEU A 1 162 ? -0.712 -1.289 5.529 1.00 90.75 162 LEU A O 1
ATOM 1204 N N . LEU A 1 163 ? 0.995 0.172 5.515 1.00 89.25 163 LEU A N 1
ATOM 1205 C CA . LEU A 1 163 ? 1.870 -0.681 4.709 1.00 89.25 163 LEU 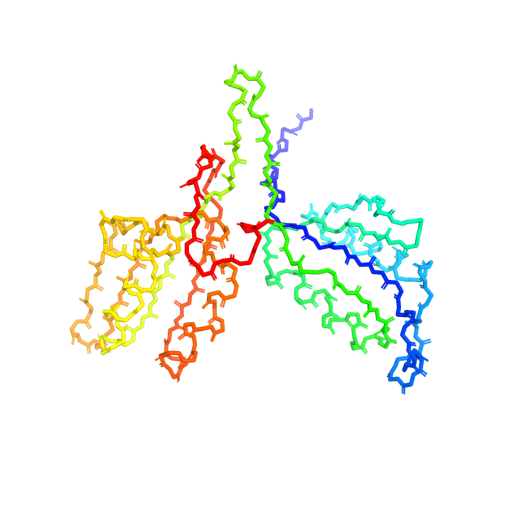A CA 1
ATOM 1206 C C . LEU A 1 163 ? 2.046 -2.054 5.369 1.00 89.25 163 LEU A C 1
ATOM 1208 O O . LEU A 1 163 ? 2.451 -2.157 6.534 1.00 89.25 163 LEU A O 1
ATOM 1212 N N . GLY A 1 164 ? 1.697 -3.114 4.636 1.00 87.88 164 GLY A N 1
ATOM 1213 C CA . GLY A 1 164 ? 1.745 -4.493 5.127 1.00 87.88 164 GLY A CA 1
ATOM 1214 C C . GLY A 1 164 ? 0.775 -4.830 6.272 1.00 87.88 164 GLY A C 1
ATOM 1215 O O . GLY A 1 164 ? 0.832 -5.944 6.790 1.00 87.88 164 GLY A O 1
ATOM 1216 N N . PHE A 1 165 ? -0.124 -3.919 6.671 1.00 91.06 165 PHE A N 1
ATOM 1217 C CA . PHE A 1 165 ? -1.063 -4.158 7.773 1.00 91.06 165 PHE A CA 1
ATOM 1218 C C . PHE A 1 165 ? -2.067 -5.270 7.447 1.00 91.06 165 PHE A C 1
ATOM 1220 O O . PHE A 1 165 ? -2.346 -6.100 8.302 1.00 91.06 165 PHE A O 1
ATOM 1227 N N . GLY A 1 166 ? -2.584 -5.331 6.215 1.00 91.00 166 GLY A N 1
ATOM 1228 C CA . GLY A 1 166 ? -3.586 -6.330 5.819 1.00 91.00 166 GLY A CA 1
ATOM 1229 C C . GLY A 1 166 ? -3.138 -7.782 6.065 1.00 91.00 166 GLY A C 1
ATOM 1230 O O . GLY A 1 166 ? -3.811 -8.502 6.805 1.00 91.00 166 GLY A O 1
ATOM 1231 N N . PRO A 1 167 ? -1.992 -8.226 5.509 1.00 90.94 167 PRO A N 1
ATOM 1232 C CA . PRO A 1 167 ? -1.456 -9.567 5.761 1.00 90.94 167 PRO A CA 1
ATOM 1233 C C . PRO A 1 167 ? -1.130 -9.843 7.237 1.00 90.94 167 PRO A C 1
ATOM 1235 O O . PRO A 1 167 ? -1.338 -10.960 7.721 1.00 90.94 167 PRO A O 1
ATOM 1238 N N . GLU A 1 168 ? -0.638 -8.837 7.965 1.00 91.50 168 GLU A N 1
ATOM 1239 C CA . GLU A 1 168 ? -0.344 -8.953 9.396 1.00 91.50 168 GLU A CA 1
ATOM 1240 C C . GLU A 1 168 ? -1.629 -9.140 10.214 1.00 91.50 168 GLU A C 1
ATOM 1242 O O . GLU A 1 168 ? -1.712 -10.065 11.023 1.00 91.50 168 GLU A O 1
ATOM 1247 N N . ALA A 1 169 ? -2.659 -8.336 9.943 1.00 92.88 169 ALA A N 1
ATOM 1248 C CA . ALA A 1 169 ? -3.970 -8.438 10.571 1.00 92.88 169 ALA A CA 1
ATOM 1249 C C . ALA A 1 169 ? -4.620 -9.794 10.281 1.00 92.88 169 ALA A C 1
ATOM 1251 O O . ALA A 1 169 ? -5.086 -10.460 11.206 1.00 92.88 169 ALA A O 1
ATOM 1252 N N . ALA A 1 170 ? -4.586 -10.258 9.029 1.00 94.12 170 ALA A N 1
ATOM 1253 C CA . ALA A 1 170 ? -5.083 -11.582 8.664 1.00 94.12 170 ALA A CA 1
ATOM 1254 C C . ALA A 1 170 ? -4.358 -12.693 9.442 1.00 94.12 170 ALA A C 1
ATOM 1256 O O . ALA A 1 170 ? -4.993 -13.615 9.945 1.00 94.12 170 ALA A O 1
ATOM 1257 N N . THR A 1 171 ? -3.039 -12.591 9.610 1.00 94.00 171 THR A N 1
ATOM 1258 C CA . THR A 1 171 ? -2.261 -13.580 10.370 1.00 94.00 171 THR A CA 1
ATOM 1259 C C . THR A 1 171 ? -2.601 -13.548 11.861 1.00 94.00 171 THR A C 1
ATOM 1261 O O . THR A 1 171 ? -2.854 -14.594 12.460 1.00 94.00 171 THR A O 1
ATOM 1264 N N . LEU A 1 172 ? -2.653 -12.354 12.458 1.00 93.44 172 LEU A N 1
ATOM 1265 C CA . LEU A 1 172 ? -2.931 -12.153 13.882 1.00 93.44 172 LEU A CA 1
ATOM 1266 C C . LEU A 1 172 ? -4.328 -12.644 14.280 1.00 93.44 172 LEU A C 1
ATOM 1268 O O . LEU A 1 172 ? -4.517 -13.151 15.383 1.00 93.44 172 LEU A O 1
ATOM 1272 N N . THR A 1 173 ? -5.287 -12.511 13.366 1.00 95.31 173 THR A N 1
ATOM 1273 C CA . THR A 1 173 ? -6.711 -12.807 13.592 1.00 95.31 173 THR A CA 1
ATOM 1274 C C . THR A 1 173 ? -7.154 -14.131 12.983 1.00 95.31 173 THR A C 1
ATOM 1276 O O . THR A 1 173 ? -8.339 -14.438 12.935 1.00 95.31 173 THR A O 1
ATOM 1279 N N . ARG A 1 174 ? -6.204 -14.931 12.477 1.00 94.38 174 ARG A N 1
ATOM 1280 C CA . ARG A 1 174 ? -6.476 -16.206 11.790 1.00 94.38 174 ARG A CA 1
ATOM 1281 C C . ARG A 1 174 ? -7.457 -16.064 10.616 1.00 94.38 174 ARG A C 1
ATOM 1283 O O . ARG A 1 174 ? -8.181 -17.000 10.289 1.00 94.38 174 ARG A O 1
ATOM 1290 N N . GLY A 1 175 ? -7.440 -14.902 9.970 1.00 93.75 175 GLY A N 1
ATOM 1291 C CA . GLY A 1 175 ? -8.233 -14.574 8.794 1.00 93.75 175 GLY A CA 1
ATOM 1292 C C . GLY A 1 175 ? -9.617 -13.995 9.080 1.00 93.75 175 GLY A C 1
ATOM 1293 O O . GLY A 1 175 ? -10.348 -13.785 8.118 1.00 93.75 175 GLY A O 1
ATOM 1294 N N . SER A 1 176 ? -9.994 -13.731 10.339 1.00 95.00 176 SER A N 1
ATOM 1295 C CA . SER A 1 176 ? -11.308 -13.142 10.641 1.00 95.00 176 SER A CA 1
ATOM 1296 C C . SER A 1 176 ? -11.377 -11.633 10.411 1.00 95.00 176 SER A C 1
ATOM 1298 O O . SER A 1 176 ? -12.463 -11.106 10.186 1.00 95.00 176 SER A O 1
ATOM 1300 N N . ALA A 1 177 ? -10.239 -10.929 10.418 1.00 95.62 177 ALA A N 1
ATOM 1301 C CA . ALA A 1 177 ? -10.221 -9.492 10.181 1.00 95.62 177 ALA A CA 1
ATOM 1302 C C . ALA A 1 177 ? -10.564 -9.140 8.724 1.00 95.62 177 ALA A C 1
ATOM 1304 O O . ALA A 1 177 ? -9.882 -9.555 7.784 1.00 95.62 177 ALA A O 1
ATOM 1305 N N . VAL A 1 178 ? -11.564 -8.280 8.556 1.00 95.31 178 VAL A N 1
ATOM 1306 C CA . VAL A 1 178 ? -11.903 -7.612 7.300 1.00 95.31 178 VAL A CA 1
ATOM 1307 C C . VAL A 1 178 ? -11.477 -6.155 7.417 1.00 95.31 178 VAL A C 1
ATOM 1309 O O . VAL A 1 178 ? -12.000 -5.417 8.245 1.00 95.31 178 VAL A O 1
ATOM 1312 N N . VAL A 1 179 ? -10.519 -5.742 6.587 1.00 95.38 179 VAL A N 1
ATOM 1313 C CA . VAL A 1 179 ? -9.941 -4.392 6.606 1.00 95.38 179 VAL A CA 1
ATOM 1314 C C . VAL A 1 179 ? -10.332 -3.656 5.331 1.00 95.38 179 VAL A C 1
ATOM 1316 O O . VAL A 1 179 ? -10.016 -4.109 4.232 1.00 95.38 179 VAL A O 1
ATOM 1319 N N . ASN A 1 180 ? -10.965 -2.497 5.479 1.00 94.38 180 ASN A N 1
ATOM 1320 C CA . ASN A 1 180 ? -11.261 -1.569 4.393 1.00 94.38 180 ASN A CA 1
ATOM 1321 C C . ASN A 1 180 ? -10.671 -0.205 4.726 1.00 94.38 180 ASN A C 1
ATOM 1323 O O . ASN A 1 180 ? -10.704 0.203 5.883 1.00 94.38 180 ASN A O 1
ATOM 1327 N N . HIS A 1 181 ? -10.159 0.506 3.729 1.00 93.44 181 HIS A N 1
ATOM 1328 C CA . HIS A 1 181 ? -9.645 1.854 3.927 1.00 93.44 181 HIS A CA 1
ATOM 1329 C C . HIS A 1 181 ? -9.959 2.768 2.750 1.00 93.44 181 HIS A C 1
ATOM 1331 O O . HIS A 1 181 ? -10.135 2.310 1.617 1.00 93.44 181 HIS A O 1
ATOM 1337 N N . VAL A 1 182 ? -10.050 4.063 3.036 1.00 92.88 182 VAL A N 1
ATOM 1338 C CA . VAL A 1 182 ? -10.312 5.108 2.051 1.00 92.88 182 VAL A CA 1
ATOM 1339 C C . VAL A 1 182 ? -9.466 6.341 2.347 1.00 92.88 182 VAL A C 1
ATOM 1341 O O . VAL A 1 182 ? -9.332 6.764 3.492 1.00 92.88 182 VAL A O 1
ATOM 1344 N N . PHE A 1 183 ? -8.913 6.940 1.292 1.00 92.44 183 PHE A N 1
ATOM 1345 C CA . PHE A 1 183 ? -8.191 8.204 1.387 1.00 92.44 183 PHE A CA 1
ATOM 1346 C C . PHE A 1 183 ? -9.094 9.322 1.920 1.00 92.44 183 PHE A C 1
ATOM 1348 O O . PHE A 1 183 ? -10.179 9.550 1.381 1.00 92.44 183 PHE A O 1
ATOM 1355 N N . LEU A 1 184 ? -8.606 10.042 2.930 1.00 93.44 184 LEU A N 1
ATOM 1356 C CA . LEU A 1 184 ? -9.260 11.221 3.486 1.00 93.44 184 LEU A CA 1
ATOM 1357 C C . LEU A 1 184 ? -8.667 12.490 2.883 1.00 93.44 184 LEU A C 1
ATOM 1359 O O . LEU A 1 184 ? -9.310 13.186 2.097 1.00 93.44 184 LEU A O 1
ATOM 1363 N N . GLU A 1 185 ? -7.429 12.796 3.257 1.00 93.00 185 GLU A N 1
ATOM 1364 C CA . GLU A 1 185 ? -6.765 14.046 2.914 1.00 93.00 185 GLU A CA 1
ATOM 1365 C C . GLU A 1 185 ? -5.254 13.959 3.151 1.00 93.00 185 GLU A C 1
ATOM 1367 O O . GLU A 1 185 ? -4.734 12.984 3.694 1.00 93.00 185 GLU A O 1
ATOM 1372 N N . MET A 1 186 ? -4.543 15.010 2.749 1.00 92.44 186 MET A N 1
ATOM 1373 C CA . MET A 1 186 ? -3.135 15.193 3.091 1.00 92.44 186 MET A CA 1
ATOM 1374 C C . MET A 1 186 ? -3.045 15.990 4.392 1.00 92.44 186 MET A C 1
ATOM 1376 O O . MET A 1 186 ? -3.605 17.083 4.478 1.00 92.44 186 MET A O 1
ATOM 1380 N N . ARG A 1 187 ? -2.309 15.483 5.381 1.00 93.62 187 ARG A N 1
ATOM 1381 C CA . ARG A 1 187 ? -2.054 16.176 6.654 1.00 93.62 187 ARG A CA 1
ATOM 1382 C C . ARG A 1 187 ? -0.558 16.305 6.895 1.00 93.62 187 ARG A C 1
ATOM 1384 O O . ARG A 1 187 ? 0.240 15.694 6.192 1.00 93.62 187 ARG A O 1
ATOM 1391 N N . GLU A 1 188 ? -0.185 17.125 7.871 1.00 93.38 188 GLU A N 1
ATOM 1392 C CA . GLU A 1 188 ? 1.210 17.244 8.300 1.00 93.38 188 GLU A CA 1
ATOM 1393 C C . GLU A 1 188 ? 1.761 15.870 8.705 1.00 93.38 188 GLU A C 1
ATOM 1395 O O . GLU A 1 188 ? 1.060 15.078 9.338 1.00 93.38 188 GLU A O 1
ATOM 1400 N N . HIS A 1 189 ? 3.007 15.598 8.318 1.00 91.06 189 HIS A N 1
ATOM 1401 C CA . HIS A 1 189 ? 3.676 14.327 8.567 1.00 91.06 189 HIS A CA 1
ATOM 1402 C C . HIS A 1 189 ? 3.609 13.944 10.056 1.00 91.06 189 HIS A C 1
ATOM 1404 O O . HIS A 1 189 ? 4.021 14.712 10.929 1.00 91.06 189 HIS A O 1
ATOM 1410 N N . ALA A 1 190 ? 3.133 12.733 10.345 1.00 87.75 190 ALA A N 1
ATOM 1411 C CA . ALA A 1 190 ? 2.851 12.199 11.679 1.00 87.75 190 ALA A CA 1
ATOM 1412 C C . ALA A 1 190 ? 4.114 11.929 12.521 1.00 87.75 190 ALA A C 1
ATOM 1414 O O . ALA A 1 190 ? 4.028 11.507 13.673 1.00 87.75 190 ALA A O 1
ATOM 1415 N N . GLY A 1 191 ? 5.296 12.172 11.954 1.00 85.31 191 GLY A N 1
ATOM 1416 C CA . GLY A 1 191 ? 6.582 11.887 12.578 1.00 85.31 191 GLY A CA 1
ATOM 1417 C C . GLY A 1 191 ? 6.976 10.419 12.431 1.00 85.31 191 GLY A C 1
ATOM 1418 O O . GLY A 1 191 ? 6.528 9.730 11.519 1.00 85.31 191 GLY A O 1
ATOM 1419 N N . ASN A 1 192 ? 7.861 9.947 13.302 1.00 81.38 192 ASN A N 1
ATOM 1420 C CA . ASN A 1 192 ? 8.387 8.586 13.225 1.00 81.38 192 ASN A CA 1
ATOM 1421 C C . ASN A 1 192 ? 7.312 7.565 13.641 1.00 81.38 192 ASN A C 1
ATOM 1423 O O . ASN A 1 192 ? 6.719 7.714 14.711 1.00 81.38 192 ASN A O 1
ATOM 1427 N N . LEU A 1 193 ? 7.083 6.533 12.823 1.00 80.56 193 LEU A N 1
ATOM 1428 C CA . LEU A 1 193 ? 6.152 5.441 13.132 1.00 80.56 193 LEU A CA 1
ATOM 1429 C C . LEU A 1 193 ? 6.935 4.167 13.447 1.00 80.56 193 LEU A C 1
ATOM 1431 O O . LEU A 1 193 ? 7.834 3.760 12.713 1.00 80.56 193 LEU A O 1
ATOM 1435 N N . LEU A 1 194 ? 6.572 3.486 14.530 1.00 67.69 194 LEU A N 1
ATOM 1436 C CA . LEU A 1 194 ? 7.211 2.225 14.895 1.00 67.69 194 LEU A CA 1
ATOM 1437 C C . LEU A 1 194 ? 6.740 1.090 13.980 1.00 67.69 194 LEU A C 1
ATOM 1439 O O . LEU A 1 194 ? 5.550 0.919 13.731 1.00 67.69 194 LEU A O 1
ATOM 1443 N N . GLY A 1 195 ? 7.693 0.287 13.502 1.00 59.59 195 GLY A N 1
ATOM 1444 C CA . GLY A 1 195 ? 7.407 -0.917 12.717 1.00 59.59 195 GLY A CA 1
ATOM 1445 C C . GLY A 1 195 ? 7.103 -0.680 11.236 1.00 59.59 195 GLY A C 1
ATOM 1446 O O . GLY A 1 195 ? 6.758 -1.638 10.549 1.00 59.59 195 GLY A O 1
ATOM 1447 N N . VAL A 1 196 ? 7.268 0.545 10.720 1.00 60.09 196 VAL A N 1
ATOM 1448 C CA . VAL A 1 196 ? 7.065 0.835 9.294 1.00 60.09 196 VAL A CA 1
ATOM 1449 C C . VAL A 1 196 ? 8.396 0.937 8.543 1.00 60.09 196 VAL A C 1
ATOM 1451 O O . VAL A 1 196 ? 9.338 1.598 8.980 1.00 60.09 196 VAL A O 1
ATOM 1454 N N . ALA A 1 197 ? 8.488 0.274 7.388 1.00 48.12 197 ALA A N 1
ATOM 1455 C CA . ALA A 1 197 ? 9.644 0.368 6.502 1.00 48.12 197 ALA A CA 1
ATOM 1456 C C . ALA A 1 197 ? 9.694 1.755 5.830 1.00 48.12 197 ALA A C 1
ATOM 1458 O O . ALA A 1 197 ? 8.769 2.121 5.111 1.00 48.12 197 ALA A O 1
ATOM 1459 N N . GLY A 1 198 ? 10.771 2.518 6.052 1.00 48.72 198 GLY A N 1
ATOM 1460 C CA . GLY A 1 198 ? 10.998 3.818 5.402 1.00 48.72 198 GLY A CA 1
ATOM 1461 C C . GLY A 1 198 ? 11.571 4.922 6.298 1.00 48.72 198 GLY A C 1
ATOM 1462 O O . GLY A 1 198 ? 12.122 5.873 5.762 1.00 48.72 198 GLY A O 1
ATOM 1463 N N . ASP A 1 199 ? 11.516 4.776 7.627 1.00 43.66 199 ASP A N 1
ATOM 1464 C CA . ASP A 1 199 ? 12.003 5.776 8.605 1.00 43.66 199 ASP A CA 1
ATOM 1465 C C . ASP A 1 199 ? 13.510 5.631 8.959 1.00 43.66 199 ASP A C 1
ATOM 1467 O O . ASP A 1 199 ? 13.922 5.825 10.106 1.00 43.66 199 ASP A O 1
ATOM 1471 N N . LYS A 1 200 ? 14.365 5.262 7.993 1.00 32.78 200 LYS A N 1
ATOM 1472 C CA . LYS A 1 200 ? 15.834 5.227 8.165 1.00 32.78 200 LYS A CA 1
ATOM 1473 C C . LYS A 1 200 ? 16.569 6.027 7.104 1.00 32.78 200 LYS A C 1
ATOM 1475 O O . LYS A 1 200 ? 16.243 5.841 5.912 1.00 32.78 200 LYS A O 1
#

Radius of gyration: 19.19 Å; chains: 1; bounding box: 47×47×47 Å

Sequence (200 aa):
ALPTPPLAPPTLSIEFGPNSGPLAGKEGSIVTASRVRARLVSETDNNVTLTLHTGTSEESTIVMARGELQLGILIEQMRREGYELTVSPPKIMTHRDPTTQKEMEPFEEVTIDVDSEYGGALLNLLSGGGGGGGRGGVLLEMTEDVNQGSVRMVFEIPSRGLLGFGPEAATLTRGSAVVNHVFLEMREHAGNLLGVAGDK

Secondary structure (DSSP, 8-state):
-PPPPPPPPP-EEEEEEE--STTTTSS-SB--HHHHHHHHHHHHTT-TT-EEEE-SSTT-EEEEES-HHHHHHHHHHHHHTTB-EEEPPPEE--EE-TTT--EEEEEEEEEEEEEHHHHHHHHHHHH-TTTT-SS--EEEEEEEETTTTEEEEEEEEEHHHHTTHHHHHHHHTTT--EEEEEEEEEEE-----TT-TT--